Protein AF-A0A7J6RUS9-F1 (afdb_monomer_lite)

InterPro domains:
  IPR001783 Lumazine-binding protein [PTHR21098] (2-201)
  IPR001783 Lumazine-binding protein [TIGR00187] (3-200)
  IPR017938 Riboflavin synthase-like beta-barrel [SSF63380] (2-95)
  IPR017938 Riboflavin synthase-like beta-barrel [SSF63380] (100-200)
  IPR023366 ATP synthase subunit alpha, N-terminal domain-like superfamily [G3DSA:2.40.30.20] (2-93)
  IPR023366 ATP synthase subunit alpha, N-terminal domain-like superfamily [G3DSA:2.40.30.20] (107-205)
  IPR026017 Lumazine-binding domain [PF00677] (4-92)
  IPR026017 Lumazine-binding domain [PF00677] (105-192)
  IPR026017 Lumazine-binding domain [PS51177] (2-102)
  IPR026017 Lumazine-binding domain [PS51177] (103-202)

pLDDT: mean 73.98, std 31.06, range [22.45, 98.75]

Organism: Perkinsus olseni (NCBI:txid32597)

Secondary structure (DSSP, 8-state):
--B-S---EEEEEEEEEEEETTEEEEEEEEEEE-TTGGGT--TT-EEEETTEEEEEEEEETTEEEEEE-HHHHHHSSGGG--TT-EEEEEEPPPTTS--SS--B-S---EEEEEEEEEEETTEEEEEEEEESTTGGGG--TT-EEEETTEEEEEEEEETTTTEEEEEE-HHHHHHSSGGG--TT-EEEEEE-HHHHHHHHHHHT----S------S-SSS--------------SS--------EEEE--SSS--EEEE-PPPPS-----------------------S------------------

Structure (mmCIF, N/CA/C/O backbone):
data_AF-A0A7J6RUS9-F1
#
_entry.id   AF-A0A7J6RUS9-F1
#
loop_
_atom_site.group_PDB
_atom_site.id
_atom_site.type_symbol
_atom_site.label_atom_id
_atom_site.label_alt_id
_atom_site.label_comp_id
_atom_site.label_asym_id
_atom_site.label_entity_id
_atom_site.label_seq_id
_atom_site.pdbx_PDB_ins_code
_atom_site.Cartn_x
_atom_site.Cartn_y
_atom_site.Cartn_z
_atom_site.occupancy
_atom_site.B_iso_or_equiv
_atom_site.auth_seq_id
_atom_site.auth_comp_id
_atom_site.auth_asym_id
_atom_site.auth_atom_id
_atom_site.pdbx_PDB_model_num
ATOM 1 N N . MET A 1 1 ? 2.535 15.191 -7.905 1.00 70.50 1 MET A N 1
ATOM 2 C CA . MET A 1 1 ? 2.045 13.898 -8.414 1.00 70.50 1 MET A CA 1
ATOM 3 C C . MET A 1 1 ? 1.334 13.197 -7.277 1.00 70.50 1 MET A C 1
ATOM 5 O O . MET A 1 1 ? 1.812 13.308 -6.154 1.00 70.50 1 MET A O 1
ATOM 9 N N . VAL A 1 2 ? 0.185 12.587 -7.553 1.00 93.25 2 VAL A N 1
ATOM 10 C CA . VAL A 1 2 ? -0.670 11.917 -6.563 1.00 93.25 2 VAL A CA 1
ATOM 11 C C . VAL A 1 2 ? -1.354 10.713 -7.215 1.00 93.25 2 VAL A C 1
ATOM 13 O O . VAL A 1 2 ? -1.419 10.624 -8.440 1.00 93.25 2 VAL A O 1
ATOM 16 N N . PHE A 1 3 ? -1.870 9.825 -6.384 1.00 98.00 3 PHE A N 1
ATOM 17 C CA . PHE A 1 3 ? -2.748 8.704 -6.687 1.00 98.00 3 PHE A CA 1
ATOM 18 C C . PHE A 1 3 ? -4.113 8.960 -6.023 1.00 98.00 3 PHE A C 1
ATOM 20 O O . PHE A 1 3 ? -4.271 9.899 -5.231 1.00 98.00 3 PHE A O 1
ATOM 27 N N . SER A 1 4 ? -5.107 8.140 -6.349 1.00 97.75 4 SER A N 1
ATOM 28 C CA . SER A 1 4 ? -6.452 8.200 -5.761 1.00 97.75 4 SER A CA 1
ATOM 29 C C . SER A 1 4 ? -6.689 7.140 -4.680 1.00 97.75 4 SER A C 1
ATOM 31 O O . SER A 1 4 ? -7.622 7.248 -3.878 1.00 97.75 4 SER A O 1
ATOM 33 N N . GLY A 1 5 ? -5.856 6.102 -4.662 1.00 97.94 5 GLY A N 1
ATOM 34 C CA . GLY A 1 5 ? -6.060 4.903 -3.869 1.00 97.94 5 GLY A CA 1
ATOM 35 C C . GLY A 1 5 ? -7.140 3.981 -4.441 1.00 97.94 5 GLY A C 1
ATOM 36 O O . GLY A 1 5 ? -7.718 3.167 -3.718 1.00 97.94 5 GLY A O 1
ATOM 37 N N . ILE A 1 6 ? -7.479 4.136 -5.719 1.00 98.06 6 ILE A N 1
ATOM 38 C CA . ILE A 1 6 ? -8.392 3.243 -6.427 1.00 98.06 6 ILE A CA 1
ATOM 39 C C . ILE A 1 6 ? -7.536 2.311 -7.271 1.00 98.06 6 ILE A C 1
ATOM 41 O O . ILE A 1 6 ? -7.052 2.684 -8.333 1.00 98.06 6 ILE A O 1
ATOM 45 N N . VAL A 1 7 ? -7.346 1.094 -6.765 1.00 97.75 7 VAL A N 1
ATOM 46 C CA . VAL A 1 7 ? -6.556 0.061 -7.439 1.00 97.75 7 VAL A CA 1
ATOM 47 C C . VAL A 1 7 ? -7.170 -0.265 -8.794 1.00 97.75 7 VAL A C 1
ATOM 49 O O . VAL A 1 7 ? -8.370 -0.529 -8.894 1.00 97.75 7 VAL A O 1
ATOM 52 N N . GLU A 1 8 ? -6.331 -0.254 -9.825 1.00 97.56 8 GLU A N 1
ATOM 53 C CA . GLU A 1 8 ? -6.749 -0.473 -11.209 1.00 97.56 8 GLU A CA 1
ATOM 54 C C . GLU A 1 8 ? -6.510 -1.917 -11.664 1.00 97.56 8 GLU A C 1
ATOM 56 O O . GLU A 1 8 ? -7.200 -2.403 -12.560 1.00 97.56 8 GLU A O 1
ATOM 61 N N . ASP A 1 9 ? -5.531 -2.598 -11.061 1.00 96.50 9 ASP A N 1
ATOM 62 C CA . ASP A 1 9 ? -5.155 -3.968 -11.406 1.00 96.50 9 ASP A CA 1
ATOM 63 C C . ASP A 1 9 ? -4.505 -4.704 -10.224 1.00 96.50 9 ASP A C 1
ATOM 65 O O . ASP A 1 9 ? -3.886 -4.099 -9.343 1.00 96.50 9 ASP A O 1
ATOM 69 N N . GLN A 1 10 ? -4.605 -6.032 -10.245 1.00 98.00 10 GLN A N 1
ATOM 70 C CA . GLN A 1 10 ? -3.838 -6.927 -9.383 1.00 98.00 10 GLN A CA 1
ATOM 71 C C . GLN A 1 10 ? -2.681 -7.516 -10.191 1.00 98.00 10 GLN A C 1
ATOM 73 O O . GLN A 1 10 ? -2.783 -8.599 -10.781 1.00 98.00 10 GLN A O 1
ATOM 78 N N . GLY A 1 11 ? -1.567 -6.788 -10.209 1.00 98.06 11 GLY A N 1
ATOM 79 C CA . GLY A 1 11 ? -0.352 -7.203 -10.893 1.00 98.06 11 GLY A CA 1
ATOM 80 C C . GLY A 1 11 ? 0.261 -8.473 -10.300 1.00 98.06 11 GLY A C 1
ATOM 81 O O . GLY A 1 11 ? -0.077 -8.916 -9.199 1.00 98.06 11 GLY A O 1
ATOM 82 N N . GLU A 1 12 ? 1.195 -9.067 -11.036 1.00 98.62 12 GLU A N 1
ATOM 83 C CA . GLU A 1 12 ? 1.944 -10.246 -10.598 1.00 98.62 12 GLU A CA 1
ATOM 84 C C . GLU A 1 12 ? 3.443 -9.999 -10.694 1.00 98.62 12 GLU A C 1
ATOM 86 O O . GLU A 1 12 ? 3.955 -9.646 -11.755 1.00 98.62 12 GLU A O 1
ATOM 91 N N . VAL A 1 13 ? 4.161 -10.237 -9.602 1.00 98.69 13 VAL A N 1
ATOM 92 C CA . VAL A 1 13 ? 5.622 -10.198 -9.597 1.00 98.69 13 VAL A CA 1
ATOM 93 C C . VAL A 1 13 ? 6.154 -11.380 -10.407 1.00 98.69 13 VAL A C 1
ATOM 95 O O . VAL A 1 13 ? 5.943 -12.538 -10.045 1.00 98.69 13 VAL A O 1
ATOM 98 N N . VAL A 1 14 ? 6.871 -11.113 -11.497 1.00 98.44 14 VAL A N 1
ATOM 99 C CA . VAL A 1 14 ? 7.421 -12.157 -12.383 1.00 98.44 14 VAL A CA 1
ATOM 100 C C . VAL A 1 14 ? 8.920 -12.382 -12.186 1.00 98.44 14 VAL A C 1
ATOM 102 O O . VAL A 1 14 ? 9.424 -13.455 -12.536 1.00 98.44 14 VAL A O 1
ATOM 105 N N . GLY A 1 15 ? 9.609 -11.422 -11.567 1.00 97.75 15 GLY A N 1
ATOM 106 C CA . GLY A 1 15 ? 11.035 -11.486 -11.268 1.00 97.75 15 GLY A CA 1
ATOM 107 C C . GLY A 1 15 ? 11.421 -10.552 -10.124 1.00 97.75 15 GLY A C 1
ATOM 108 O O . GLY A 1 15 ? 10.878 -9.459 -9.996 1.00 97.75 15 GLY A O 1
ATOM 109 N N . VAL A 1 16 ? 12.368 -10.996 -9.298 1.00 97.62 16 VAL A N 1
ATOM 110 C CA . VAL A 1 16 ? 13.017 -10.194 -8.254 1.00 97.62 16 VAL A CA 1
ATOM 111 C C . VAL A 1 16 ? 14.511 -10.475 -8.339 1.00 97.62 16 VAL A C 1
ATOM 113 O O . VAL A 1 16 ? 14.915 -11.640 -8.369 1.00 97.62 16 VAL A O 1
ATOM 116 N N . ARG A 1 17 ? 15.329 -9.428 -8.411 1.00 96.00 17 ARG A N 1
ATOM 117 C CA . ARG A 1 17 ? 16.796 -9.528 -8.478 1.00 96.00 17 ARG A CA 1
ATOM 118 C C . ARG A 1 17 ? 17.449 -8.398 -7.679 1.00 96.00 17 ARG A C 1
ATOM 120 O O . ARG A 1 17 ? 16.805 -7.368 -7.495 1.00 96.00 17 ARG A O 1
ATOM 127 N N . PRO A 1 18 ? 18.703 -8.543 -7.215 1.00 95.50 18 PRO A N 1
ATOM 128 C CA . PRO A 1 18 ? 19.459 -7.416 -6.676 1.00 95.50 18 PRO A CA 1
ATOM 129 C C . PRO A 1 18 ? 19.511 -6.268 -7.685 1.00 95.50 18 PRO A C 1
ATOM 131 O O . PRO A 1 18 ? 19.664 -6.511 -8.885 1.00 95.50 18 PRO A O 1
ATOM 134 N N . MET A 1 19 ? 19.389 -5.030 -7.207 1.00 93.50 19 MET A N 1
ATOM 135 C CA . MET A 1 19 ? 19.467 -3.854 -8.078 1.00 93.50 19 MET A CA 1
ATOM 136 C C . MET A 1 19 ? 20.872 -3.682 -8.667 1.00 93.50 19 MET A C 1
ATOM 138 O O . MET A 1 19 ? 21.019 -3.283 -9.820 1.00 93.50 19 MET A O 1
ATOM 142 N N . VAL A 1 20 ? 21.899 -4.028 -7.886 1.00 91.31 20 VAL A N 1
ATOM 143 C CA . VAL A 1 20 ? 23.303 -4.030 -8.301 1.00 91.31 20 VAL A CA 1
ATOM 144 C C . VAL A 1 20 ? 23.874 -5.432 -8.104 1.00 91.31 20 VAL A C 1
ATOM 146 O O . VAL A 1 20 ? 23.767 -6.024 -7.027 1.00 91.31 20 VAL A O 1
ATOM 149 N N . GLU A 1 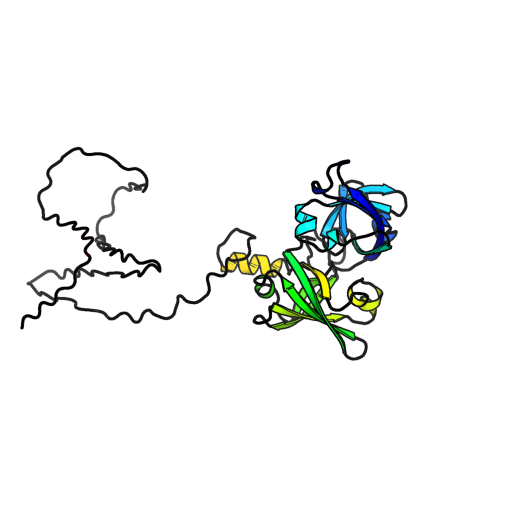21 ? 24.486 -5.983 -9.152 1.00 88.62 21 GLU A N 1
ATOM 150 C CA . GLU A 1 21 ? 25.072 -7.323 -9.106 1.00 88.62 21 GLU A CA 1
ATOM 151 C C . GLU A 1 21 ? 26.169 -7.409 -8.032 1.00 88.62 21 GLU A C 1
ATOM 153 O O . GLU A 1 21 ? 27.022 -6.530 -7.905 1.00 88.62 21 GLU A O 1
ATOM 158 N N . GLY A 1 22 ? 26.110 -8.457 -7.206 1.00 87.81 22 GLY A N 1
ATOM 159 C CA . GLY A 1 22 ? 27.025 -8.645 -6.077 1.00 87.81 22 GLY A CA 1
ATOM 160 C C . GLY A 1 22 ? 26.777 -7.734 -4.865 1.00 87.81 22 GLY A C 1
ATOM 161 O O . GLY A 1 22 ? 27.522 -7.844 -3.893 1.00 87.81 22 GLY A O 1
ATOM 162 N N . LYS A 1 23 ? 25.746 -6.873 -4.880 1.00 88.25 23 LYS A N 1
ATOM 163 C CA . LYS A 1 23 ? 25.392 -5.975 -3.765 1.00 88.25 23 LYS A CA 1
ATOM 164 C C . LYS A 1 23 ? 23.905 -6.088 -3.389 1.00 88.25 23 LYS A C 1
ATOM 166 O O . LYS A 1 23 ? 23.106 -5.228 -3.756 1.00 88.25 23 LYS A O 1
ATOM 171 N N . PRO A 1 24 ? 23.506 -7.141 -2.655 1.00 82.31 24 PRO A N 1
ATOM 172 C CA . PRO A 1 24 ? 22.105 -7.351 -2.274 1.00 82.31 24 PRO A CA 1
ATOM 173 C C . PRO A 1 24 ? 21.551 -6.254 -1.348 1.00 82.31 24 PRO A C 1
ATOM 175 O O . PRO A 1 24 ? 20.341 -6.049 -1.311 1.00 82.31 24 PRO A O 1
ATOM 178 N N . ASP A 1 25 ? 22.423 -5.530 -0.643 1.00 88.06 25 ASP A N 1
ATOM 179 C CA . ASP A 1 25 ? 22.038 -4.472 0.296 1.00 88.06 25 ASP A CA 1
ATOM 180 C C . ASP A 1 25 ? 21.735 -3.122 -0.385 1.00 88.06 25 ASP A C 1
ATOM 182 O O . ASP A 1 25 ? 21.188 -2.232 0.262 1.00 88.06 25 ASP A O 1
ATOM 186 N N . ASP A 1 26 ? 22.033 -2.968 -1.685 1.00 91.12 26 ASP A N 1
ATOM 187 C CA . ASP A 1 26 ? 21.791 -1.730 -2.455 1.00 91.12 26 ASP A CA 1
ATOM 188 C C . ASP A 1 26 ? 20.343 -1.633 -2.989 1.00 91.12 26 ASP A C 1
ATOM 190 O O . ASP A 1 26 ? 19.985 -0.684 -3.689 1.00 91.12 26 ASP A O 1
ATOM 194 N N . GLY A 1 27 ? 19.483 -2.592 -2.633 1.00 94.94 27 GLY A N 1
ATOM 195 C CA . GLY A 1 27 ? 18.079 -2.647 -3.033 1.00 94.94 27 GLY A CA 1
ATOM 196 C C . GLY A 1 27 ? 17.790 -3.753 -4.045 1.00 94.94 27 GLY A C 1
ATOM 197 O O . GLY A 1 27 ? 18.662 -4.539 -4.425 1.00 94.94 27 GLY A O 1
ATOM 198 N N . ILE A 1 28 ? 16.538 -3.818 -4.493 1.00 97.00 28 ILE A N 1
ATOM 199 C CA . ILE A 1 28 ? 16.072 -4.844 -5.434 1.00 97.00 28 ILE A CA 1
ATOM 200 C C . ILE A 1 28 ? 15.436 -4.214 -6.666 1.00 97.00 28 ILE A C 1
ATOM 202 O O . ILE A 1 28 ? 14.844 -3.139 -6.600 1.00 97.00 28 ILE A O 1
ATOM 206 N N . THR A 1 29 ? 15.520 -4.925 -7.778 1.00 97.62 29 THR A N 1
ATOM 207 C CA . THR A 1 29 ? 14.739 -4.673 -8.982 1.00 97.62 29 THR A CA 1
ATOM 208 C C . THR A 1 29 ? 13.629 -5.710 -9.067 1.00 97.62 29 THR A C 1
ATOM 210 O O . THR A 1 29 ? 13.879 -6.910 -8.901 1.00 97.62 29 THR A O 1
ATOM 213 N N . VAL A 1 30 ? 12.408 -5.248 -9.323 1.00 98.44 30 VAL A N 1
ATOM 214 C CA . VAL A 1 30 ? 11.211 -6.088 -9.403 1.00 98.44 30 VAL A CA 1
ATOM 215 C C . VAL A 1 30 ? 10.550 -5.892 -10.758 1.00 98.44 30 VAL A C 1
ATOM 217 O O . VAL A 1 30 ? 10.287 -4.762 -11.164 1.00 98.44 30 VAL A O 1
ATOM 220 N N . ASP A 1 31 ? 10.258 -7.002 -11.429 1.00 98.50 31 ASP A N 1
ATOM 221 C CA . ASP A 1 31 ? 9.490 -7.024 -12.669 1.00 98.50 31 ASP A CA 1
ATOM 222 C C . ASP A 1 31 ? 8.042 -7.396 -12.335 1.00 98.50 31 ASP A C 1
ATOM 224 O O . ASP A 1 31 ? 7.788 -8.431 -11.704 1.00 98.50 31 ASP A O 1
ATOM 228 N N . ILE A 1 32 ? 7.089 -6.572 -12.762 1.00 98.75 32 ILE A N 1
ATOM 229 C CA . ILE A 1 32 ? 5.671 -6.713 -12.425 1.00 98.75 32 ILE A CA 1
ATOM 230 C C . ILE A 1 32 ? 4.861 -6.760 -13.711 1.00 98.75 32 ILE A C 1
ATOM 232 O O . ILE A 1 32 ? 4.899 -5.836 -14.522 1.00 98.75 32 ILE A O 1
ATOM 236 N N . ARG A 1 33 ? 4.093 -7.836 -13.885 1.00 98.69 33 ARG A N 1
ATOM 237 C CA . ARG A 1 33 ? 3.125 -7.956 -14.971 1.00 98.69 33 ARG A CA 1
ATOM 238 C C . ARG A 1 33 ? 1.838 -7.223 -14.605 1.00 98.69 33 ARG A C 1
ATOM 240 O O . ARG A 1 33 ? 1.185 -7.607 -13.637 1.00 98.69 33 ARG A O 1
ATOM 247 N N . SER A 1 34 ? 1.452 -6.230 -15.400 1.00 98.12 34 SER A N 1
ATOM 248 C CA . SER A 1 34 ? 0.155 -5.549 -15.333 1.00 98.12 34 SER A CA 1
ATOM 249 C C . SER A 1 34 ? -0.187 -4.961 -16.699 1.00 98.12 34 SER A C 1
ATOM 251 O O . SER A 1 34 ? 0.450 -4.021 -17.174 1.00 98.12 34 SER A O 1
ATOM 253 N N . LYS A 1 35 ? -1.234 -5.493 -17.335 1.00 96.25 35 LYS A N 1
ATOM 254 C CA . LYS A 1 35 ? -1.685 -4.987 -18.642 1.00 96.25 35 LYS A CA 1
ATOM 255 C C . LYS A 1 35 ? -2.239 -3.572 -18.540 1.00 96.25 35 LYS A C 1
ATOM 257 O O . LYS A 1 35 ? -2.090 -2.797 -19.478 1.00 96.25 35 LYS A O 1
ATOM 262 N N . VAL A 1 36 ? -2.887 -3.255 -17.419 1.00 96.44 36 VAL A N 1
ATOM 263 C CA . VAL A 1 36 ? -3.484 -1.937 -17.190 1.00 96.44 36 VAL A CA 1
ATOM 264 C C . VAL A 1 36 ? -2.388 -0.894 -17.029 1.00 96.44 36 VAL A C 1
ATOM 266 O O . VAL A 1 36 ? -2.389 0.092 -17.763 1.00 96.44 36 VAL A O 1
ATOM 269 N N . ALA A 1 37 ? -1.409 -1.142 -16.154 1.00 96.62 37 ALA A N 1
ATOM 270 C CA . ALA A 1 37 ? -0.314 -0.202 -15.945 1.00 96.62 37 ALA A CA 1
ATOM 271 C C . ALA A 1 37 ? 0.524 -0.004 -17.215 1.00 96.62 37 ALA A C 1
ATOM 273 O O . ALA A 1 37 ? 0.835 1.125 -17.574 1.00 96.62 37 ALA A O 1
ATOM 274 N N . CYS A 1 38 ? 0.831 -1.078 -17.948 1.00 97.25 38 CYS A N 1
ATOM 275 C CA . CYS A 1 38 ? 1.624 -0.994 -19.177 1.00 97.25 38 CYS A CA 1
ATOM 276 C C . CYS A 1 38 ? 0.876 -0.400 -20.384 1.00 97.25 38 CYS A C 1
ATOM 278 O O . CYS A 1 38 ? 1.501 -0.188 -21.420 1.00 97.25 38 CYS A O 1
ATOM 280 N N . SER A 1 39 ? -0.433 -0.136 -20.287 1.00 96.56 39 SER A N 1
ATOM 281 C CA . SER A 1 39 ? -1.218 0.371 -21.424 1.00 96.56 39 SER A CA 1
ATOM 282 C C . SER A 1 39 ? -0.807 1.778 -21.875 1.00 96.56 39 SER A C 1
ATOM 284 O O . SER A 1 39 ? -0.930 2.097 -23.058 1.00 96.56 39 SER A O 1
ATOM 286 N N . ASP A 1 40 ? -0.287 2.593 -20.957 1.00 94.75 40 ASP A N 1
ATOM 287 C CA . ASP A 1 40 ? 0.179 3.962 -21.199 1.00 94.75 40 ASP A CA 1
ATOM 288 C C . ASP A 1 40 ? 1.431 4.342 -20.385 1.00 94.75 40 ASP A C 1
ATOM 290 O O . ASP A 1 40 ? 1.847 5.504 -20.390 1.00 94.75 40 ASP A O 1
ATOM 294 N N . ALA A 1 41 ? 2.062 3.381 -19.701 1.00 95.50 41 ALA A N 1
ATOM 295 C CA . ALA A 1 41 ? 3.311 3.627 -18.993 1.00 95.50 41 ALA A CA 1
ATOM 296 C C . ALA A 1 41 ? 4.437 4.048 -19.951 1.00 95.50 41 ALA A C 1
ATOM 298 O O . ALA A 1 41 ? 4.551 3.586 -21.088 1.00 95.50 41 ALA A O 1
ATOM 299 N N . TYR A 1 42 ? 5.332 4.885 -19.438 1.00 96.38 42 TYR A N 1
ATOM 300 C CA . TYR A 1 42 ? 6.557 5.305 -20.110 1.00 96.38 42 TYR A CA 1
ATOM 301 C C . TYR A 1 42 ? 7.721 5.285 -19.114 1.00 96.38 42 TYR A C 1
ATOM 303 O O . TYR A 1 42 ? 7.522 5.389 -17.905 1.00 96.38 42 TYR A O 1
ATOM 311 N N . ILE A 1 43 ? 8.956 5.146 -19.601 1.00 98.06 43 ILE A N 1
ATOM 312 C CA . ILE A 1 43 ? 10.134 5.135 -18.721 1.00 98.06 43 ILE A CA 1
ATOM 313 C C . ILE A 1 43 ? 10.196 6.452 -17.937 1.00 98.06 43 ILE A C 1
ATOM 315 O O . ILE A 1 43 ? 10.173 7.535 -18.521 1.00 98.06 43 ILE A O 1
ATOM 319 N N . GLY A 1 44 ? 10.287 6.354 -16.613 1.00 97.25 44 GLY A N 1
ATOM 320 C CA . GLY A 1 44 ? 10.271 7.494 -15.700 1.00 97.25 44 GLY A CA 1
ATOM 321 C C . GLY A 1 44 ? 8.885 7.871 -15.170 1.00 97.25 44 GLY A C 1
ATOM 322 O O . GLY A 1 44 ? 8.802 8.767 -14.330 1.00 97.25 44 GLY A O 1
ATOM 323 N N . CYS A 1 45 ? 7.804 7.217 -15.611 1.00 96.81 45 CYS A N 1
ATOM 324 C CA . CYS A 1 45 ? 6.489 7.405 -14.999 1.00 96.81 45 CYS A CA 1
ATOM 325 C C . CYS A 1 45 ? 6.434 6.768 -13.604 1.00 96.81 45 CYS A C 1
ATOM 327 O O . CYS A 1 45 ? 7.194 5.846 -13.294 1.00 96.81 45 CYS A O 1
ATOM 329 N N . SER A 1 46 ? 5.507 7.235 -12.769 1.00 97.94 46 SER A N 1
ATOM 330 C CA . SER A 1 46 ? 5.292 6.663 -11.441 1.00 97.94 46 SER A CA 1
ATOM 331 C C . SER A 1 46 ? 4.065 5.768 -11.403 1.00 97.94 46 SER A C 1
ATOM 333 O O . SER A 1 46 ? 3.003 6.117 -11.922 1.00 97.94 46 SER A O 1
ATOM 335 N N . ILE A 1 47 ? 4.227 4.623 -10.754 1.00 98.31 47 ILE A N 1
ATOM 336 C CA . ILE A 1 47 ? 3.204 3.602 -10.561 1.00 98.31 47 ILE A CA 1
ATOM 337 C C . ILE A 1 47 ? 3.237 3.224 -9.079 1.00 98.31 47 ILE A C 1
ATOM 339 O O . ILE A 1 47 ? 4.307 2.957 -8.526 1.00 98.31 47 ILE A O 1
ATOM 343 N N . ALA A 1 48 ? 2.082 3.231 -8.424 1.00 98.50 48 ALA A N 1
ATOM 344 C CA . ALA A 1 48 ? 1.943 2.744 -7.065 1.00 98.50 48 ALA A CA 1
ATOM 345 C C . ALA A 1 48 ? 1.853 1.214 -7.073 1.00 98.50 48 ALA A C 1
ATOM 347 O O . ALA A 1 48 ? 0.994 0.646 -7.747 1.00 98.50 48 ALA A O 1
ATOM 348 N N . VAL A 1 49 ? 2.722 0.556 -6.304 1.00 98.56 49 VAL A N 1
ATOM 349 C CA . VAL A 1 49 ? 2.725 -0.902 -6.101 1.00 98.56 49 VAL A CA 1
ATOM 350 C C . VAL A 1 49 ? 2.554 -1.183 -4.615 1.00 98.56 49 VAL A C 1
ATOM 352 O O . VAL A 1 49 ? 3.383 -0.753 -3.814 1.00 98.56 49 VAL A O 1
ATOM 355 N N . GLU A 1 50 ? 1.461 -1.851 -4.231 1.00 98.50 50 GLU A N 1
ATOM 356 C CA . GLU A 1 50 ? 1.029 -1.980 -2.822 1.00 98.50 50 GLU A CA 1
ATOM 357 C C . GLU A 1 50 ? 1.058 -0.614 -2.095 1.00 98.50 50 GLU A C 1
ATOM 359 O O . GLU A 1 50 ? 1.448 -0.501 -0.932 1.00 98.50 50 GLU A O 1
ATOM 364 N N . GLY A 1 51 ? 0.679 0.455 -2.808 1.00 98.12 51 GLY A N 1
ATOM 365 C CA . GLY A 1 51 ? 0.657 1.830 -2.301 1.00 98.12 51 GLY A CA 1
ATOM 366 C C . GLY A 1 51 ? 2.003 2.542 -2.244 1.00 98.12 51 GLY A C 1
ATOM 367 O O . GLY A 1 51 ? 2.053 3.672 -1.781 1.00 98.12 51 GLY A O 1
ATOM 368 N N . VAL A 1 52 ? 3.095 1.932 -2.699 1.00 98.56 52 VAL A N 1
ATOM 369 C CA . VAL A 1 52 ? 4.409 2.584 -2.753 1.00 98.56 52 VAL A CA 1
ATOM 370 C C . VAL A 1 52 ? 4.603 3.212 -4.125 1.00 98.56 52 VAL A C 1
ATOM 372 O O . VAL A 1 52 ? 4.563 2.503 -5.127 1.00 98.56 52 VAL A O 1
ATOM 375 N N . CYS A 1 53 ? 4.845 4.520 -4.181 1.00 98.12 53 CYS A N 1
ATOM 376 C CA . CYS A 1 53 ? 5.194 5.212 -5.418 1.00 98.12 53 CYS A CA 1
ATOM 377 C C . CYS A 1 53 ? 6.566 4.738 -5.916 1.00 98.12 53 CYS A C 1
ATOM 379 O O . CYS A 1 53 ? 7.582 4.973 -5.257 1.00 98.12 53 CYS A O 1
ATOM 381 N N . LEU A 1 54 ? 6.596 4.079 -7.073 1.00 98.31 54 LEU A N 1
ATOM 382 C CA . LEU A 1 54 ? 7.815 3.578 -7.701 1.00 98.31 54 LEU A CA 1
ATOM 383 C C . LEU A 1 54 ? 7.935 4.099 -9.133 1.00 98.31 54 LEU A C 1
ATOM 385 O O . LEU A 1 54 ? 6.937 4.309 -9.821 1.00 98.31 54 LEU A O 1
ATOM 389 N N . THR A 1 55 ? 9.170 4.291 -9.587 1.00 98.06 55 THR A N 1
ATOM 390 C CA . THR A 1 55 ? 9.466 4.777 -10.938 1.00 98.06 55 THR A CA 1
ATOM 391 C C . THR A 1 55 ? 9.711 3.603 -11.877 1.00 98.06 55 THR A C 1
ATOM 393 O O . THR A 1 55 ? 10.591 2.782 -11.613 1.00 98.06 55 THR A O 1
ATOM 396 N N . ALA A 1 56 ? 8.974 3.546 -12.988 1.00 98.19 56 ALA A N 1
ATOM 397 C CA . ALA A 1 56 ? 9.195 2.550 -14.030 1.00 98.19 56 ALA A CA 1
ATOM 398 C C . ALA A 1 56 ? 10.530 2.815 -14.747 1.00 98.19 56 ALA A C 1
ATOM 400 O O . ALA A 1 56 ? 10.729 3.885 -15.325 1.00 98.19 56 ALA A O 1
ATOM 401 N N . THR A 1 57 ? 11.449 1.851 -14.716 1.00 98.12 57 THR A N 1
ATOM 402 C CA . THR A 1 57 ? 12.778 1.959 -15.344 1.00 98.12 57 THR A CA 1
ATOM 403 C C . THR A 1 57 ? 12.850 1.249 -16.689 1.00 98.12 57 THR A C 1
ATOM 405 O O . THR A 1 57 ? 13.624 1.651 -17.552 1.00 98.12 57 THR A O 1
ATOM 408 N N . GLU A 1 58 ? 12.029 0.219 -16.885 1.00 97.88 58 GLU A N 1
ATOM 409 C CA . GLU A 1 58 ? 11.906 -0.527 -18.139 1.00 97.88 58 GLU A CA 1
ATOM 410 C C . GLU A 1 58 ? 10.448 -0.941 -18.339 1.00 97.88 58 GLU A C 1
ATOM 412 O O . GLU A 1 58 ? 9.713 -1.135 -17.368 1.00 97.88 58 GLU A O 1
ATOM 417 N N . ILE A 1 59 ? 10.026 -1.075 -19.596 1.00 97.25 59 ILE A N 1
ATOM 418 C CA . ILE A 1 59 ? 8.670 -1.493 -19.962 1.00 97.25 59 ILE A CA 1
ATOM 419 C C . ILE A 1 59 ? 8.776 -2.423 -21.165 1.00 97.25 59 ILE A C 1
ATOM 421 O O . ILE A 1 59 ? 9.299 -2.036 -22.208 1.00 97.25 59 ILE A O 1
ATOM 425 N N . ASN A 1 60 ? 8.274 -3.645 -21.013 1.00 94.69 60 ASN A N 1
ATOM 426 C CA . ASN A 1 60 ? 8.313 -4.692 -22.023 1.00 94.69 60 ASN A CA 1
ATOM 427 C C . ASN A 1 60 ? 6.950 -5.386 -22.093 1.00 94.69 60 ASN A C 1
ATOM 429 O O . ASN A 1 60 ? 6.606 -6.180 -21.220 1.00 94.69 60 ASN A O 1
ATOM 433 N N . ALA A 1 61 ? 6.195 -5.121 -23.161 1.00 94.69 61 ALA A N 1
ATOM 434 C CA . ALA A 1 61 ? 4.847 -5.654 -23.360 1.00 94.69 61 ALA A CA 1
ATOM 435 C C . ALA A 1 61 ? 3.922 -5.381 -22.157 1.00 94.69 61 ALA A C 1
ATOM 437 O O . ALA A 1 61 ? 3.511 -4.243 -21.960 1.00 94.69 61 ALA A O 1
ATOM 438 N N . ASP A 1 62 ? 3.583 -6.407 -21.375 1.00 97.06 62 ASP A N 1
ATOM 439 C CA . ASP A 1 62 ? 2.718 -6.316 -20.197 1.00 97.06 62 ASP A CA 1
ATOM 440 C C . ASP A 1 62 ? 3.488 -6.313 -18.870 1.00 97.06 62 ASP A C 1
ATOM 442 O O . ASP A 1 62 ? 2.877 -6.499 -17.818 1.00 97.06 62 ASP A O 1
ATOM 446 N N . VAL A 1 63 ? 4.810 -6.119 -18.908 1.00 98.38 63 VAL A N 1
ATOM 447 C CA . VAL A 1 63 ? 5.689 -6.086 -17.736 1.00 98.38 63 VAL A CA 1
ATOM 448 C C . VAL A 1 63 ? 6.381 -4.732 -17.628 1.00 98.38 63 VAL A C 1
ATOM 450 O O . VAL A 1 63 ? 7.004 -4.270 -18.584 1.00 98.38 63 VAL A O 1
ATOM 453 N N . PHE A 1 64 ? 6.327 -4.124 -16.447 1.00 98.56 64 PHE A N 1
ATOM 454 C CA . PHE A 1 64 ? 7.149 -2.969 -16.097 1.00 98.56 64 PHE A CA 1
ATOM 455 C C . PHE A 1 64 ? 8.134 -3.337 -14.986 1.00 98.56 64 PHE A C 1
ATOM 457 O O . PHE A 1 64 ? 7.857 -4.188 -14.138 1.00 98.56 64 PHE A O 1
ATOM 464 N N . THR A 1 65 ? 9.287 -2.682 -15.000 1.00 98.56 65 THR A N 1
ATOM 465 C CA . THR A 1 65 ? 10.375 -2.906 -14.048 1.00 98.56 65 THR A CA 1
ATOM 466 C C . THR A 1 65 ? 10.510 -1.698 -13.137 1.00 98.56 65 THR A C 1
ATOM 468 O O . THR A 1 65 ? 10.470 -0.560 -13.610 1.00 98.56 65 THR A O 1
ATOM 471 N N . VAL A 1 66 ? 10.701 -1.933 -11.842 1.00 98.50 66 VAL A N 1
ATOM 472 C CA . VAL A 1 66 ? 10.930 -0.885 -10.838 1.00 98.50 66 VAL A CA 1
ATOM 473 C C . VAL A 1 66 ? 12.143 -1.206 -9.978 1.00 98.50 66 VAL A C 1
ATOM 475 O O . VAL A 1 66 ? 12.382 -2.360 -9.620 1.00 98.50 66 VAL A O 1
ATOM 478 N N . GLY A 1 67 ? 12.890 -0.167 -9.614 1.00 97.75 67 GLY A N 1
ATOM 479 C CA . GLY A 1 67 ? 13.927 -0.244 -8.591 1.00 97.75 67 GLY A CA 1
ATOM 480 C C . GLY A 1 67 ? 13.377 0.154 -7.222 1.00 97.75 67 GLY A C 1
ATOM 481 O O . GLY A 1 67 ? 12.717 1.183 -7.090 1.00 97.75 67 GLY A O 1
ATOM 482 N N . ILE A 1 68 ? 13.669 -0.640 -6.195 1.00 97.62 68 ILE A N 1
ATOM 483 C CA . ILE A 1 68 ? 13.245 -0.406 -4.814 1.00 97.62 68 ILE A CA 1
ATOM 484 C C . ILE A 1 68 ? 14.480 -0.192 -3.941 1.00 97.62 68 ILE A C 1
ATOM 486 O O . ILE A 1 68 ? 15.325 -1.078 -3.804 1.00 97.62 68 ILE A O 1
ATOM 490 N N . SER A 1 69 ? 14.566 0.996 -3.344 1.00 96.44 69 SER A N 1
ATOM 491 C CA . SER A 1 69 ? 15.693 1.392 -2.498 1.00 96.44 69 SER A CA 1
ATOM 492 C C . SER A 1 69 ? 15.727 0.629 -1.163 1.00 96.44 69 SER A C 1
ATOM 494 O O . SER A 1 69 ? 14.674 0.191 -0.686 1.00 96.44 69 SER A O 1
ATOM 496 N N . PRO A 1 70 ? 16.892 0.539 -0.494 1.00 95.12 70 PRO A N 1
ATOM 497 C CA . PRO A 1 70 ? 17.002 -0.088 0.827 1.00 95.12 70 PRO A CA 1
ATOM 498 C C . PRO A 1 70 ? 16.067 0.531 1.874 1.00 95.12 70 PRO A C 1
ATOM 500 O O . PRO A 1 70 ? 15.403 -0.184 2.621 1.00 95.12 70 PRO A O 1
ATOM 503 N N . GLU A 1 71 ? 15.947 1.861 1.883 1.00 93.75 71 GLU A N 1
ATOM 504 C CA . GLU A 1 71 ? 15.046 2.593 2.782 1.00 93.75 71 GLU A CA 1
ATOM 505 C C . GLU A 1 71 ? 13.584 2.167 2.577 1.00 93.75 71 GLU A C 1
ATOM 507 O O . GLU A 1 71 ? 12.859 1.878 3.533 1.00 93.75 71 GLU A O 1
ATOM 512 N N . THR A 1 72 ? 13.154 2.068 1.316 1.00 95.88 72 THR A N 1
ATOM 513 C CA . THR A 1 72 ? 11.805 1.614 0.962 1.00 95.88 72 THR A CA 1
ATOM 514 C C . THR A 1 72 ? 11.570 0.173 1.414 1.00 95.88 72 THR A C 1
ATOM 516 O O . THR A 1 72 ? 10.512 -0.121 1.970 1.00 95.88 72 THR A O 1
ATOM 519 N N . LEU A 1 73 ? 12.547 -0.723 1.242 1.00 95.50 73 LEU A N 1
ATOM 520 C CA . LEU A 1 73 ? 12.434 -2.119 1.682 1.00 95.50 73 LEU A CA 1
ATOM 521 C C . LEU A 1 73 ? 12.298 -2.249 3.203 1.00 95.50 73 LEU A C 1
ATOM 523 O O . LEU A 1 73 ? 11.594 -3.137 3.683 1.00 95.50 73 LEU A O 1
ATOM 527 N N . VAL A 1 74 ? 12.940 -1.365 3.970 1.00 92.44 74 VAL A N 1
ATOM 528 C CA . VAL A 1 74 ? 12.829 -1.348 5.437 1.00 92.44 74 VAL A CA 1
ATOM 529 C C . VAL A 1 74 ? 11.464 -0.828 5.892 1.00 92.44 74 VAL A C 1
ATOM 531 O O . VAL A 1 74 ? 10.899 -1.347 6.858 1.00 92.44 74 VAL A O 1
ATOM 534 N N . LYS A 1 75 ? 10.930 0.191 5.211 1.00 92.81 75 LYS A N 1
ATOM 535 C CA . LYS A 1 75 ? 9.705 0.897 5.620 1.00 92.81 75 LYS A CA 1
ATOM 536 C C . LYS A 1 75 ? 8.402 0.288 5.107 1.00 92.81 75 LYS A C 1
ATOM 538 O O . LYS A 1 75 ? 7.338 0.692 5.568 1.00 92.81 75 LYS A O 1
ATOM 543 N N . THR A 1 76 ? 8.470 -0.668 4.186 1.00 97.06 76 THR A N 1
ATOM 544 C CA . THR A 1 76 ? 7.301 -1.245 3.504 1.00 97.06 76 THR A CA 1
ATOM 545 C C . THR A 1 76 ? 7.287 -2.772 3.610 1.00 97.06 76 THR A C 1
ATOM 547 O O . THR A 1 76 ? 8.189 -3.389 4.182 1.00 97.06 76 THR A O 1
ATOM 550 N N . ASN A 1 77 ? 6.250 -3.406 3.070 1.00 96.00 77 ASN A N 1
ATOM 551 C CA . ASN A 1 77 ? 6.159 -4.856 2.900 1.00 96.00 77 ASN A CA 1
ATOM 552 C C . ASN A 1 77 ? 6.835 -5.365 1.611 1.00 96.00 77 ASN A C 1
ATOM 554 O O . ASN A 1 77 ? 6.840 -6.568 1.366 1.00 96.00 77 ASN A O 1
ATOM 558 N N . LEU A 1 78 ? 7.437 -4.490 0.792 1.00 97.06 78 LEU A N 1
ATOM 559 C CA . LEU A 1 78 ? 7.933 -4.877 -0.534 1.00 97.06 78 LEU A CA 1
ATOM 560 C C . LEU A 1 78 ? 9.128 -5.839 -0.498 1.00 97.06 78 LEU A C 1
ATOM 562 O O . LEU A 1 78 ? 9.382 -6.542 -1.471 1.00 97.06 78 LEU A O 1
ATOM 566 N N . LYS A 1 79 ? 9.846 -5.910 0.627 1.00 94.06 79 LYS A N 1
ATOM 567 C CA . LYS A 1 79 ? 10.928 -6.886 0.828 1.00 94.06 79 LYS A CA 1
ATOM 568 C C . LYS A 1 79 ? 10.439 -8.338 0.860 1.00 94.06 79 LYS A C 1
ATOM 570 O O . LYS A 1 79 ? 11.237 -9.245 0.657 1.00 94.06 79 LYS A O 1
ATOM 575 N N . ASP A 1 80 ? 9.153 -8.544 1.147 1.00 93.62 80 ASP A N 1
ATOM 576 C CA . ASP A 1 80 ? 8.543 -9.868 1.268 1.00 93.62 80 ASP A CA 1
ATOM 577 C C . ASP A 1 80 ? 8.036 -10.375 -0.104 1.00 93.62 80 ASP A C 1
ATOM 579 O O . ASP A 1 80 ? 7.538 -11.498 -0.215 1.00 93.62 80 ASP A O 1
ATOM 583 N N . LEU A 1 81 ? 8.161 -9.563 -1.166 1.00 96.00 81 LEU A N 1
ATOM 584 C CA . LEU A 1 81 ? 7.744 -9.935 -2.514 1.00 96.00 81 LEU A CA 1
ATOM 585 C C . LEU A 1 81 ? 8.627 -11.037 -3.094 1.00 96.00 81 LEU A C 1
ATOM 587 O O . LEU A 1 81 ? 9.856 -10.978 -3.080 1.00 96.00 81 LEU A O 1
ATOM 591 N N . THR A 1 82 ? 7.970 -12.024 -3.691 1.00 96.62 82 THR A N 1
ATOM 592 C CA . THR A 1 82 ? 8.614 -13.118 -4.414 1.00 96.62 82 THR A CA 1
ATOM 593 C C . THR A 1 82 ? 7.919 -13.322 -5.753 1.00 96.62 82 THR A C 1
ATOM 595 O O . THR A 1 82 ? 6.843 -12.783 -6.013 1.00 96.62 82 THR A O 1
ATOM 598 N N . LYS A 1 83 ? 8.534 -14.100 -6.646 1.00 98.00 83 LYS A N 1
ATOM 599 C CA . LYS A 1 83 ? 7.893 -14.463 -7.912 1.00 98.00 83 LYS A CA 1
ATOM 600 C C . LYS A 1 83 ? 6.545 -15.148 -7.646 1.00 98.00 83 LYS A C 1
ATOM 602 O O . LYS A 1 83 ? 6.484 -16.122 -6.902 1.00 98.00 83 LYS A O 1
ATOM 607 N N . GLY A 1 84 ? 5.491 -14.662 -8.294 1.00 97.94 84 GLY A N 1
ATOM 608 C CA . GL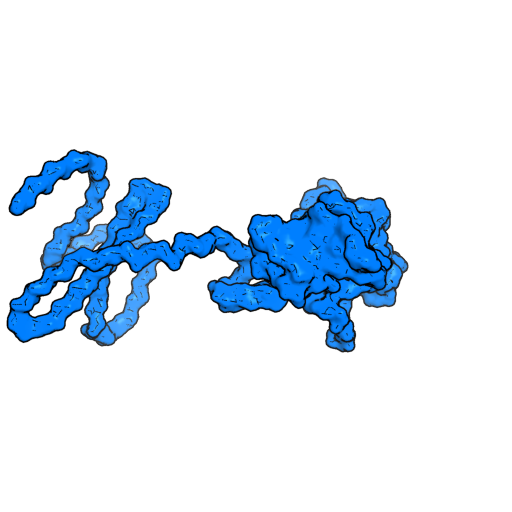Y A 1 84 ? 4.110 -15.112 -8.122 1.00 97.94 84 GLY A CA 1
ATOM 609 C C . GLY A 1 84 ? 3.300 -14.294 -7.112 1.00 97.94 84 GLY A C 1
ATOM 610 O O . GLY A 1 84 ? 2.079 -14.450 -7.071 1.00 97.94 84 GLY A O 1
ATOM 611 N N . SER A 1 85 ? 3.925 -13.400 -6.333 1.00 97.88 85 SER A N 1
ATOM 612 C CA . SER A 1 85 ? 3.197 -12.473 -5.459 1.00 97.88 85 SER A CA 1
ATOM 613 C C . SER A 1 85 ? 2.223 -11.617 -6.273 1.00 97.88 85 SER A C 1
ATOM 615 O O . SER A 1 85 ? 2.598 -11.037 -7.294 1.00 97.88 85 SER A O 1
ATOM 617 N N . LYS A 1 86 ? 0.976 -11.520 -5.800 1.00 98.12 86 LYS A N 1
ATOM 618 C CA . LYS A 1 86 ? -0.007 -10.559 -6.311 1.00 98.12 86 LYS A CA 1
ATOM 619 C C . LYS A 1 86 ? 0.157 -9.225 -5.597 1.00 98.12 86 LYS A C 1
ATOM 621 O O . LYS A 1 86 ? 0.339 -9.214 -4.381 1.00 98.12 86 LYS A O 1
ATOM 626 N N . VAL A 1 87 ? 0.080 -8.134 -6.350 1.00 98.50 87 VAL A N 1
ATOM 627 C CA . VAL A 1 87 ? 0.266 -6.768 -5.843 1.00 98.50 87 VAL A CA 1
ATOM 628 C C . VAL A 1 87 ? -0.827 -5.844 -6.365 1.00 98.50 87 VAL A C 1
ATOM 630 O O . VAL A 1 87 ? -1.214 -5.944 -7.527 1.00 98.50 87 VAL A O 1
ATOM 633 N N . ASN A 1 88 ? -1.318 -4.932 -5.530 1.00 98.75 88 ASN A N 1
ATOM 634 C CA . ASN A 1 88 ? -2.169 -3.836 -5.992 1.00 98.75 88 ASN A CA 1
ATOM 635 C C . ASN A 1 88 ? -1.350 -2.879 -6.863 1.00 98.75 88 ASN A C 1
ATOM 637 O O . ASN A 1 88 ? -0.246 -2.490 -6.468 1.00 98.75 88 ASN A O 1
ATOM 641 N N . VAL A 1 89 ? -1.897 -2.485 -8.011 1.00 98.62 89 VAL A N 1
ATOM 642 C CA . VAL A 1 89 ? -1.262 -1.556 -8.950 1.00 98.62 89 VAL A CA 1
ATOM 643 C C . VAL A 1 89 ? -2.209 -0.401 -9.279 1.00 98.62 89 VAL A C 1
ATOM 645 O O . VAL A 1 89 ? -3.381 -0.612 -9.596 1.00 98.62 89 VAL A O 1
ATOM 648 N N . GLU A 1 90 ? -1.690 0.824 -9.210 1.00 98.38 90 GLU A N 1
ATOM 649 C CA . GLU A 1 90 ? -2.389 2.053 -9.606 1.00 98.38 90 GLU A CA 1
ATOM 650 C C . GLU A 1 90 ? -1.404 2.990 -10.322 1.00 98.38 90 GLU A C 1
ATOM 652 O O . GLU A 1 90 ? -0.285 3.218 -9.852 1.00 98.38 90 GLU A O 1
ATOM 657 N N . ARG A 1 91 ? -1.788 3.539 -11.473 1.00 97.69 91 ARG A N 1
ATOM 658 C CA . ARG A 1 91 ? -0.994 4.544 -12.191 1.00 97.69 91 ARG A CA 1
ATOM 659 C C . ARG A 1 91 ? -1.123 5.906 -11.517 1.00 97.69 91 ARG A C 1
ATOM 661 O O . ARG A 1 91 ? -2.117 6.202 -10.857 1.00 97.69 91 ARG A O 1
ATOM 668 N N . ALA A 1 92 ? -0.127 6.772 -11.703 1.00 97.06 92 ALA A N 1
ATOM 669 C CA . ALA A 1 92 ? -0.238 8.155 -11.248 1.00 97.06 92 ALA A CA 1
ATOM 670 C C . ALA A 1 92 ? -1.488 8.828 -11.842 1.00 97.06 92 ALA A C 1
ATOM 672 O O . ALA A 1 92 ? -1.750 8.741 -13.042 1.00 97.06 92 ALA A O 1
ATOM 673 N N . LEU A 1 93 ? -2.250 9.521 -10.995 1.00 96.12 93 LEU A N 1
ATOM 674 C CA . LEU A 1 93 ? -3.521 10.123 -11.379 1.00 96.12 93 LEU A CA 1
ATOM 675 C C . LEU A 1 93 ? -3.288 11.283 -12.360 1.00 96.12 93 LEU A C 1
ATOM 677 O O . LEU A 1 93 ? -2.545 12.224 -12.056 1.00 96.12 93 LEU A O 1
ATOM 681 N N . ALA A 1 94 ? -3.949 11.241 -13.519 1.00 93.56 94 ALA A N 1
ATOM 682 C CA . ALA A 1 94 ? -3.945 12.355 -14.463 1.00 93.56 94 ALA A CA 1
ATOM 683 C C . ALA A 1 94 ? -4.636 13.592 -13.860 1.00 93.56 94 ALA A C 1
ATOM 685 O O . ALA A 1 94 ? -5.555 13.482 -13.049 1.00 93.56 94 ALA A O 1
ATOM 686 N N . ALA A 1 95 ? -4.197 14.790 -14.251 1.00 91.56 95 ALA A N 1
ATOM 687 C CA . ALA A 1 95 ? -4.680 16.040 -13.655 1.00 91.56 95 ALA A CA 1
ATOM 688 C C . ALA A 1 95 ? -6.177 16.308 -13.905 1.00 91.56 95 ALA A C 1
ATOM 690 O O . ALA A 1 95 ? -6.824 16.982 -13.106 1.00 91.56 95 ALA A O 1
ATOM 691 N N . ASP A 1 96 ? -6.715 15.792 -15.007 1.00 93.00 96 ASP A N 1
ATOM 692 C CA . ASP A 1 96 ? -8.113 15.886 -15.431 1.00 93.00 96 ASP A CA 1
ATOM 693 C C . ASP A 1 96 ? -8.947 14.650 -15.044 1.00 93.00 96 ASP A C 1
ATOM 695 O O . ASP A 1 96 ? -10.145 14.589 -15.334 1.00 93.00 96 ASP A O 1
ATOM 699 N N . ALA A 1 97 ? -8.341 13.670 -14.368 1.00 91.81 97 ALA A N 1
ATOM 700 C CA . ALA A 1 97 ? -9.028 12.458 -13.958 1.00 91.81 97 ALA A CA 1
ATOM 701 C C . ALA A 1 97 ? -9.957 12.688 -12.759 1.00 91.81 97 ALA A C 1
ATOM 703 O O . ALA A 1 97 ? -9.766 13.554 -11.900 1.00 91.81 97 ALA A O 1
ATOM 704 N N . ARG A 1 98 ? -10.970 11.827 -12.659 1.00 93.12 98 ARG A N 1
ATOM 705 C CA . ARG A 1 98 ? -11.858 11.767 -11.500 1.00 93.12 98 ARG A CA 1
ATOM 706 C C . ARG A 1 98 ? -11.157 11.056 -10.342 1.00 93.12 98 ARG A C 1
ATOM 708 O O . ARG A 1 98 ? -10.975 9.843 -10.391 1.00 93.12 98 ARG A O 1
ATOM 715 N N . ASN A 1 99 ? -10.885 11.769 -9.252 1.00 94.62 99 ASN A N 1
ATOM 716 C CA . ASN A 1 99 ? -10.495 11.129 -7.996 1.00 94.62 99 ASN A CA 1
ATOM 717 C C . ASN A 1 99 ? -11.734 10.516 -7.313 1.00 94.62 99 ASN A C 1
ATOM 719 O O . ASN A 1 99 ? -12.619 11.245 -6.864 1.00 94.62 99 ASN A O 1
ATOM 723 N N . SER A 1 100 ? -11.812 9.182 -7.267 1.00 95.12 100 SER A N 1
ATOM 724 C CA . SER A 1 100 ? -12.912 8.449 -6.610 1.00 95.12 100 SER A CA 1
ATOM 725 C C . SER A 1 100 ? -12.533 7.863 -5.242 1.00 95.12 100 SER A C 1
ATOM 727 O O . SER A 1 100 ? -13.346 7.158 -4.647 1.00 95.12 100 SER A O 1
ATOM 729 N N . GLY A 1 101 ? -11.329 8.157 -4.748 1.00 96.50 101 GLY A N 1
ATOM 730 C CA . GLY A 1 101 ? -10.865 7.811 -3.407 1.00 96.50 101 GLY A CA 1
ATOM 731 C C . GLY A 1 101 ? -10.509 9.069 -2.619 1.00 96.50 101 GLY A C 1
ATOM 732 O O . GLY A 1 101 ? -11.358 9.938 -2.415 1.00 96.50 101 GLY A O 1
ATOM 733 N N . HIS A 1 102 ? -9.256 9.169 -2.180 1.00 97.25 102 HIS A N 1
ATOM 734 C CA . HIS A 1 102 ? -8.708 10.368 -1.539 1.00 97.25 102 HIS A CA 1
ATOM 735 C C . HIS A 1 102 ? -7.332 10.704 -2.126 1.00 97.25 102 HIS A C 1
ATOM 737 O O . HIS A 1 102 ? -6.889 10.080 -3.085 1.00 97.25 102 HIS A O 1
ATOM 743 N N . VAL A 1 103 ? -6.666 11.747 -1.630 1.00 97.06 103 VAL A N 1
ATOM 744 C CA . VAL A 1 103 ? -5.319 12.085 -2.108 1.00 97.06 103 VAL A CA 1
ATOM 745 C C . VAL A 1 103 ? -4.312 11.146 -1.454 1.00 97.06 103 VAL A C 1
ATOM 747 O O . VAL A 1 103 ? -4.016 11.292 -0.269 1.00 97.06 103 VAL A O 1
ATOM 750 N N . VAL A 1 104 ? -3.779 10.221 -2.250 1.00 98.06 104 VAL A N 1
ATOM 751 C CA . VAL A 1 104 ? -2.717 9.287 -1.860 1.00 98.06 104 VAL A CA 1
ATOM 752 C C . VAL A 1 104 ? -1.417 9.742 -2.520 1.00 98.06 104 VAL A C 1
ATOM 754 O O . VAL A 1 104 ? -1.377 10.045 -3.708 1.00 98.06 104 VAL A O 1
ATOM 757 N N . GLN A 1 105 ? -0.337 9.857 -1.764 1.00 97.56 105 GLN A N 1
ATOM 758 C CA . GLN A 1 105 ? 0.975 10.283 -2.258 1.00 97.56 105 GLN A CA 1
ATOM 759 C C . GLN A 1 105 ? 1.808 9.094 -2.744 1.00 97.56 105 GLN A C 1
ATOM 761 O O . GLN A 1 105 ? 2.692 9.265 -3.583 1.00 97.56 105 GLN A O 1
ATOM 766 N N . GLY A 1 106 ? 1.527 7.901 -2.224 1.00 97.12 106 GLY A N 1
ATOM 767 C CA . GLY A 1 106 ? 2.346 6.712 -2.401 1.00 97.12 106 GLY A CA 1
ATOM 768 C C . GLY A 1 106 ? 3.580 6.715 -1.491 1.00 97.12 106 GLY A C 1
ATOM 769 O O . GLY A 1 106 ? 4.616 6.134 -1.824 1.00 97.12 106 GLY A O 1
ATOM 770 N N . HIS A 1 107 ? 3.499 7.437 -0.370 1.00 95.88 107 HIS A N 1
ATOM 771 C CA . HIS A 1 107 ? 4.577 7.638 0.597 1.00 95.88 107 HIS A CA 1
ATOM 772 C C . HIS A 1 107 ? 4.193 6.973 1.914 1.00 95.88 107 HIS A C 1
ATOM 774 O O . HIS A 1 107 ? 3.581 7.584 2.791 1.00 95.88 107 HIS A O 1
ATOM 780 N N . ILE A 1 108 ? 4.572 5.705 2.035 1.00 97.31 108 ILE A N 1
ATOM 781 C CA . ILE A 1 108 ? 4.213 4.869 3.176 1.00 97.31 108 ILE A CA 1
ATOM 782 C C . ILE A 1 108 ? 4.814 5.424 4.470 1.00 97.31 108 ILE A C 1
ATOM 784 O O . ILE A 1 108 ? 6.029 5.597 4.593 1.00 97.31 108 ILE A O 1
ATOM 788 N N . ASP A 1 109 ? 3.946 5.681 5.446 1.00 95.75 109 ASP A N 1
ATOM 789 C CA . ASP A 1 109 ? 4.321 6.204 6.764 1.00 95.75 109 ASP A CA 1
ATOM 790 C C . ASP A 1 109 ? 4.772 5.098 7.717 1.00 95.75 109 ASP A C 1
ATOM 792 O O . ASP A 1 109 ? 5.527 5.330 8.664 1.00 95.75 109 ASP A O 1
ATOM 796 N N . GLY A 1 110 ? 4.279 3.887 7.480 1.00 95.62 110 GLY A N 1
ATOM 797 C CA . GLY A 1 110 ? 4.590 2.726 8.282 1.00 95.62 110 GLY A CA 1
ATOM 798 C C . GLY A 1 110 ? 3.858 1.489 7.794 1.00 95.62 110 GLY A C 1
ATOM 799 O O . GLY A 1 110 ? 3.289 1.450 6.706 1.00 95.62 110 GLY A O 1
ATOM 800 N N . THR A 1 111 ? 3.874 0.451 8.618 1.00 97.38 111 THR A N 1
ATOM 801 C CA . THR A 1 111 ? 3.254 -0.829 8.269 1.00 97.38 111 THR A CA 1
ATOM 802 C C . THR A 1 111 ? 2.227 -1.221 9.311 1.00 97.38 111 THR A C 1
ATOM 804 O O . THR A 1 111 ? 2.266 -0.770 10.454 1.00 97.38 111 THR A O 1
ATOM 807 N N . GLY A 1 112 ? 1.277 -2.048 8.909 1.00 97.44 112 GLY A N 1
ATOM 808 C CA . GLY A 1 112 ? 0.297 -2.650 9.790 1.00 97.44 112 GLY A CA 1
ATOM 809 C C . GLY A 1 112 ? 0.427 -4.162 9.804 1.00 97.44 112 GLY A C 1
ATOM 810 O O . GLY A 1 112 ? 0.985 -4.747 8.879 1.00 97.44 112 GLY A O 1
ATOM 811 N N . VAL A 1 113 ? -0.120 -4.789 10.839 1.00 98.12 113 VAL A N 1
ATOM 812 C CA . VAL A 1 113 ? -0.318 -6.242 10.896 1.00 98.12 113 VAL A CA 1
ATOM 813 C C . VAL A 1 113 ? -1.806 -6.530 11.017 1.00 98.12 113 VAL A C 1
ATOM 815 O O . VAL A 1 113 ? -2.487 -5.935 11.858 1.00 98.12 113 VAL A O 1
ATOM 818 N N . ILE A 1 114 ? -2.313 -7.441 10.188 1.00 98.62 114 ILE A N 1
ATOM 819 C CA . ILE A 1 114 ? -3.701 -7.904 10.267 1.00 98.62 114 ILE A CA 1
ATOM 820 C C . ILE A 1 114 ? -3.859 -8.733 11.545 1.00 98.62 114 ILE A C 1
ATOM 822 O O . ILE A 1 114 ? -3.352 -9.846 11.634 1.00 98.62 114 ILE A O 1
ATOM 826 N N . GLU A 1 115 ? -4.576 -8.215 12.540 1.00 98.31 115 GLU A N 1
ATOM 827 C CA . GLU A 1 115 ? -4.833 -8.938 13.794 1.00 98.31 115 GLU A CA 1
ATOM 828 C C . GLU A 1 115 ? -6.053 -9.849 13.701 1.00 98.31 115 GLU A C 1
ATOM 830 O O . GLU A 1 115 ? -6.144 -10.867 14.386 1.00 98.31 115 GLU A O 1
ATOM 835 N N . LYS A 1 116 ? -7.046 -9.444 12.906 1.00 98.44 116 LYS A N 1
ATOM 836 C CA . LYS A 1 116 ? -8.292 -10.192 12.763 1.00 98.44 116 LYS A CA 1
ATOM 837 C C . LYS A 1 116 ? -8.980 -9.847 11.453 1.00 98.44 116 LYS A C 1
ATOM 839 O O . LYS A 1 116 ? -9.080 -8.676 11.097 1.00 98.44 116 LYS A O 1
ATOM 844 N N . MET A 1 117 ? -9.542 -10.857 10.805 1.00 98.19 117 MET A N 1
ATOM 845 C CA . MET A 1 117 ? -10.401 -10.714 9.635 1.00 98.19 117 MET A CA 1
ATOM 846 C C . MET A 1 117 ? -11.647 -11.582 9.826 1.00 98.19 117 MET A C 1
ATOM 848 O O . MET A 1 117 ? -11.530 -12.737 10.233 1.00 98.19 117 MET A O 1
ATOM 852 N N . TRP A 1 118 ? -12.841 -11.025 9.618 1.00 98.06 118 TRP A N 1
ATOM 853 C CA . TRP A 1 118 ? -14.096 -11.765 9.780 1.00 98.06 118 TRP A CA 1
ATOM 854 C C . TRP A 1 118 ? -15.199 -11.217 8.877 1.00 98.06 118 TRP A C 1
ATOM 856 O O . TRP A 1 118 ? -15.178 -10.048 8.497 1.00 98.06 118 TRP A O 1
ATOM 866 N N . ARG A 1 119 ? -16.172 -12.069 8.541 1.00 97.62 119 ARG A N 1
ATOM 867 C CA . ARG A 1 119 ? -17.353 -11.655 7.776 1.00 97.62 119 ARG A CA 1
ATOM 868 C C . ARG A 1 119 ? -18.309 -10.841 8.645 1.00 97.62 119 ARG A C 1
ATOM 870 O O . ARG A 1 119 ? -18.562 -11.195 9.796 1.00 97.62 119 ARG A O 1
ATOM 877 N N . ASP A 1 120 ? -18.843 -9.781 8.060 1.00 95.69 120 ASP A N 1
ATOM 878 C CA . ASP A 1 120 ? -19.858 -8.886 8.609 1.00 95.69 120 ASP A CA 1
ATOM 879 C C . ASP A 1 120 ? -20.929 -8.712 7.516 1.00 95.69 120 ASP A C 1
ATOM 881 O O . ASP A 1 120 ? -20.853 -7.830 6.656 1.00 95.69 120 ASP A O 1
ATOM 885 N N . GLY A 1 121 ? -21.843 -9.687 7.445 1.00 96.00 121 GLY A N 1
ATOM 886 C CA . GLY A 1 121 ? -22.685 -9.912 6.266 1.00 96.00 121 GLY A CA 1
ATOM 887 C C . GLY A 1 121 ? -21.851 -10.298 5.037 1.00 96.00 121 GLY A C 1
ATOM 888 O O . GLY A 1 121 ? -20.962 -11.146 5.123 1.00 96.00 121 GLY A O 1
ATOM 889 N N . GLU A 1 122 ? -22.116 -9.639 3.905 1.00 96.38 122 GLU A N 1
ATOM 890 C CA . GLU A 1 122 ? -21.345 -9.795 2.658 1.00 96.38 122 GLU A CA 1
ATOM 891 C C . GLU A 1 122 ? -20.022 -9.011 2.667 1.00 96.38 122 GLU A C 1
ATOM 893 O O . GLU A 1 122 ? -19.198 -9.145 1.762 1.00 96.38 122 GLU A O 1
ATOM 898 N N . SER A 1 123 ? -19.804 -8.167 3.679 1.00 97.56 123 SER A N 1
ATOM 899 C CA . SER A 1 123 ? -18.557 -7.421 3.833 1.00 97.56 123 SER A CA 1
ATOM 900 C C . SER A 1 123 ? -17.547 -8.201 4.670 1.00 97.56 123 SER A C 1
ATOM 902 O O . SER A 1 123 ? -17.900 -9.043 5.496 1.00 97.56 123 SER A O 1
ATOM 904 N N . ILE A 1 124 ? -16.267 -7.889 4.487 1.00 98.25 124 ILE A N 1
ATOM 905 C CA . ILE A 1 124 ? -15.197 -8.371 5.360 1.00 98.25 124 ILE A CA 1
ATOM 906 C C . ILE A 1 124 ? -14.753 -7.214 6.239 1.00 98.25 124 ILE A C 1
ATOM 908 O O . ILE A 1 124 ? -14.348 -6.164 5.739 1.00 98.25 124 ILE A O 1
ATOM 912 N N . ARG A 1 125 ? -14.794 -7.408 7.554 1.00 98.50 125 ARG A N 1
ATOM 913 C CA . ARG A 1 125 ? -14.211 -6.477 8.510 1.00 98.50 125 ARG A CA 1
ATOM 914 C C . ARG A 1 125 ? -12.795 -6.921 8.845 1.00 98.50 125 ARG A C 1
ATOM 916 O O . ARG A 1 125 ? -12.553 -8.089 9.158 1.00 98.50 125 ARG A O 1
ATOM 923 N N . VAL A 1 126 ? -11.866 -5.975 8.789 1.00 98.69 126 VAL A N 1
ATOM 924 C CA . VAL A 1 126 ? -10.445 -6.215 9.058 1.00 98.69 126 VAL A CA 1
ATOM 925 C C . VAL A 1 126 ? -10.013 -5.317 10.204 1.00 98.69 126 VAL A C 1
ATOM 927 O O . VAL A 1 126 ? -10.290 -4.118 10.189 1.00 98.69 126 VAL A O 1
ATOM 930 N N . ARG A 1 127 ? -9.345 -5.894 11.203 1.00 98.69 127 ARG A N 1
ATOM 931 C CA . ARG A 1 127 ? -8.654 -5.169 12.269 1.00 98.69 127 ARG A CA 1
ATOM 932 C C . ARG A 1 127 ? -7.160 -5.212 12.009 1.00 98.69 127 ARG A C 1
ATOM 934 O O . ARG A 1 127 ? -6.597 -6.296 11.862 1.00 98.69 127 ARG A O 1
ATOM 941 N N . ILE A 1 128 ? -6.540 -4.042 12.009 1.00 98.69 128 ILE A N 1
ATOM 942 C CA . ILE A 1 128 ? -5.112 -3.872 11.755 1.00 98.69 128 ILE A CA 1
ATOM 943 C C . ILE A 1 128 ? -4.492 -3.153 12.946 1.00 98.69 128 ILE A C 1
ATOM 945 O O . ILE A 1 128 ? -5.039 -2.152 13.419 1.00 98.69 128 ILE A O 1
ATOM 949 N N . ARG A 1 129 ? -3.351 -3.656 13.423 1.00 98.44 129 ARG A N 1
ATOM 950 C CA . ARG A 1 129 ? -2.475 -2.928 14.344 1.00 98.44 129 ARG A CA 1
ATOM 951 C C . ARG A 1 129 ? -1.486 -2.105 13.540 1.00 98.44 129 ARG A C 1
ATOM 953 O O . ARG A 1 129 ? -0.766 -2.668 12.723 1.00 98.44 129 ARG A O 1
ATOM 960 N N . ALA A 1 130 ? -1.476 -0.798 13.756 1.00 97.38 130 ALA A N 1
ATOM 961 C CA . ALA A 1 130 ? -0.635 0.152 13.045 1.00 97.38 130 ALA A CA 1
ATOM 962 C C . ALA A 1 130 ? 0.718 0.338 13.738 1.00 97.38 130 ALA A C 1
ATOM 964 O O . ALA A 1 130 ? 0.789 0.431 14.965 1.00 97.38 130 ALA A O 1
ATOM 965 N N . PHE A 1 131 ? 1.772 0.466 12.935 1.00 94.19 131 PHE A N 1
ATOM 966 C CA . PHE A 1 131 ? 3.117 0.790 13.383 1.00 94.19 131 PHE A CA 1
ATOM 967 C C . PHE A 1 131 ? 3.724 1.907 12.535 1.00 94.19 131 PHE A C 1
ATOM 969 O O . PHE A 1 131 ? 3.497 1.940 11.325 1.00 94.19 131 PHE A O 1
ATOM 976 N N . PRO A 1 132 ? 4.576 2.757 13.129 1.00 91.62 132 PRO A N 1
ATOM 977 C CA . PRO A 1 132 ? 4.897 2.824 14.564 1.00 91.62 132 PRO A CA 1
ATOM 978 C C . PRO A 1 132 ? 3.711 3.317 15.420 1.00 91.62 132 PRO A C 1
ATOM 980 O O . PRO A 1 132 ? 2.729 3.821 14.887 1.00 91.62 132 PRO A O 1
ATOM 983 N N . GLU A 1 133 ? 3.788 3.179 16.751 1.00 84.50 133 GLU A N 1
ATOM 984 C CA . GLU A 1 133 ? 2.676 3.447 17.704 1.00 84.50 133 GLU A CA 1
ATOM 985 C C . GLU A 1 133 ? 2.140 4.890 17.695 1.00 84.50 133 GLU A C 1
ATOM 987 O O . GLU A 1 133 ? 1.086 5.193 18.247 1.00 84.50 133 GLU A O 1
ATOM 992 N N . VAL A 1 134 ? 2.862 5.792 17.044 1.00 82.19 134 VAL A N 1
ATOM 993 C CA . VAL A 1 134 ? 2.477 7.186 16.805 1.00 82.19 134 VAL A CA 1
ATOM 994 C C . VAL A 1 134 ? 1.529 7.350 15.612 1.00 82.19 134 VAL A C 1
ATOM 996 O O . VAL A 1 134 ? 0.815 8.348 15.535 1.00 82.19 134 VAL A O 1
ATOM 999 N N . LEU A 1 135 ? 1.476 6.377 14.696 1.00 87.00 135 LEU A N 1
ATOM 1000 C CA . LEU A 1 135 ? 0.648 6.416 13.488 1.00 87.00 135 LEU A CA 1
ATOM 1001 C C . LEU A 1 135 ? -0.866 6.533 13.775 1.00 87.00 135 LEU A C 1
ATOM 1003 O O . LEU A 1 135 ? -1.527 7.321 13.098 1.00 87.00 135 LEU A O 1
ATOM 1007 N N . PRO A 1 136 ? -1.439 5.860 14.798 1.00 87.88 136 PRO A N 1
ATOM 1008 C CA . PRO A 1 136 ? -2.844 6.025 15.175 1.00 87.88 136 PRO A CA 1
ATOM 1009 C C . PRO A 1 136 ? -3.274 7.463 15.488 1.00 87.88 136 PRO A C 1
ATOM 1011 O O . PRO A 1 136 ? -4.463 7.750 15.407 1.00 87.88 136 PRO A O 1
ATOM 1014 N N . ALA A 1 137 ? -2.354 8.384 15.810 1.00 90.06 137 ALA A N 1
ATOM 1015 C CA . ALA A 1 137 ? -2.691 9.793 16.043 1.00 90.06 137 ALA A CA 1
ATOM 1016 C C . ALA A 1 137 ? -3.213 10.516 14.784 1.00 90.06 137 ALA A C 1
ATOM 1018 O O . ALA A 1 137 ? -3.832 11.573 14.899 1.00 90.06 137 ALA A O 1
ATOM 1019 N N . TYR A 1 138 ? -2.973 9.945 13.602 1.00 94.31 138 TYR A N 1
ATOM 1020 C CA . TYR A 1 138 ? -3.417 10.467 12.308 1.00 94.31 138 TYR A CA 1
ATOM 1021 C C . TYR A 1 138 ? -4.628 9.709 11.745 1.00 94.31 138 TYR A C 1
ATOM 1023 O O . TYR A 1 138 ? -5.140 10.067 10.688 1.00 94.31 138 TYR A O 1
ATOM 1031 N N . ILE A 1 139 ? -5.089 8.663 12.437 1.00 95.88 139 ILE A N 1
ATOM 1032 C CA . ILE A 1 139 ? -6.186 7.803 11.997 1.00 95.88 139 ILE A CA 1
ATOM 1033 C C . ILE A 1 139 ? -7.419 8.158 12.825 1.00 95.88 139 ILE A C 1
ATOM 1035 O O . ILE A 1 139 ? -7.431 7.997 14.045 1.00 95.88 139 ILE A O 1
ATOM 1039 N N . VAL A 1 140 ? -8.478 8.624 12.164 1.00 95.88 140 VAL A N 1
ATOM 1040 C CA . VAL A 1 140 ? -9.728 9.025 12.824 1.00 95.88 140 VAL A CA 1
ATOM 1041 C C . VAL A 1 140 ? -10.904 8.189 12.319 1.00 95.88 140 VAL A C 1
ATOM 1043 O O . VAL A 1 140 ? -10.939 7.851 11.135 1.00 95.88 140 VAL A O 1
ATOM 1046 N N . PRO A 1 141 ? -11.894 7.850 13.170 1.00 97.62 141 PRO A N 1
ATOM 1047 C CA . PRO A 1 141 ? -13.128 7.222 12.707 1.00 97.62 141 PRO A CA 1
ATOM 1048 C C . PRO A 1 141 ? -13.779 8.047 11.595 1.00 97.62 141 PRO A C 1
ATOM 1050 O O . PRO A 1 141 ? -13.852 9.271 11.694 1.00 97.62 141 PRO A O 1
ATOM 1053 N N . LYS A 1 142 ? -14.260 7.372 10.547 1.00 97.38 142 LYS A N 1
ATOM 1054 C CA . LYS A 1 142 ? -14.811 7.969 9.317 1.00 97.38 142 LYS A CA 1
ATOM 1055 C C . LYS A 1 142 ? -13.817 8.779 8.474 1.00 97.38 142 LYS A C 1
ATOM 1057 O O . LYS A 1 142 ? -14.228 9.340 7.464 1.00 97.38 142 LYS A O 1
ATOM 1062 N N . GLY A 1 143 ? -12.538 8.809 8.844 1.00 97.50 143 GLY A N 1
ATOM 1063 C CA . GLY A 1 143 ? -11.465 9.328 8.001 1.00 97.50 143 GLY A CA 1
ATOM 1064 C C . GLY A 1 143 ? -11.037 8.334 6.922 1.00 97.50 143 GLY A C 1
ATOM 1065 O O . GLY A 1 143 ? -11.435 7.161 6.937 1.00 97.50 143 GLY A O 1
ATOM 1066 N N . PHE A 1 144 ? -10.202 8.816 6.005 1.00 98.25 144 PHE A N 1
ATOM 1067 C CA . PHE A 1 144 ? -9.551 7.991 4.996 1.00 98.25 144 PHE A CA 1
ATOM 1068 C C . PHE A 1 144 ? -8.215 7.432 5.488 1.00 98.25 144 PHE A C 1
ATOM 1070 O O . PHE A 1 144 ? -7.539 8.015 6.338 1.00 98.25 144 PHE A O 1
ATOM 1077 N N . ILE A 1 145 ? -7.849 6.283 4.934 1.00 98.44 145 ILE A N 1
ATOM 1078 C CA . ILE A 1 145 ? -6.524 5.682 5.046 1.00 98.44 145 ILE A CA 1
ATOM 1079 C C . ILE A 1 145 ? -6.242 4.885 3.772 1.00 98.44 145 ILE A C 1
ATOM 1081 O O . ILE A 1 145 ? -7.160 4.271 3.219 1.00 98.44 145 ILE A O 1
ATOM 1085 N N . ALA A 1 146 ? -4.993 4.875 3.313 1.00 98.62 146 ALA A N 1
ATOM 1086 C CA . ALA A 1 146 ? -4.547 3.986 2.250 1.00 98.62 146 ALA A CA 1
ATOM 1087 C C . ALA A 1 146 ? -3.863 2.746 2.847 1.00 98.62 146 ALA A C 1
ATOM 1089 O O . ALA A 1 146 ? -2.914 2.860 3.626 1.00 98.62 146 ALA A O 1
ATOM 1090 N N . ILE A 1 147 ? -4.360 1.557 2.493 1.00 98.75 147 ILE A N 1
ATOM 1091 C CA . ILE A 1 147 ? -3.818 0.260 2.930 1.00 98.75 147 ILE A CA 1
ATOM 1092 C C . ILE A 1 147 ? -3.406 -0.532 1.700 1.00 98.75 147 ILE A C 1
ATOM 1094 O O . ILE A 1 147 ? -4.260 -0.844 0.874 1.00 98.75 147 ILE A O 1
ATOM 1098 N N . ASP A 1 148 ? -2.116 -0.832 1.561 1.00 98.62 148 ASP A N 1
ATOM 1099 C CA . ASP A 1 148 ? -1.549 -1.416 0.335 1.00 98.62 148 ASP A CA 1
ATOM 1100 C C . ASP A 1 148 ? -1.975 -0.645 -0.932 1.00 98.62 148 ASP A C 1
ATOM 1102 O O . ASP A 1 148 ? -2.248 -1.229 -1.981 1.00 98.62 148 ASP A O 1
ATOM 1106 N N . GLY A 1 149 ? -2.080 0.684 -0.816 1.00 98.25 149 GLY A N 1
ATOM 1107 C CA . GLY A 1 149 ? -2.531 1.579 -1.886 1.00 98.25 149 GLY A CA 1
ATOM 1108 C C . GLY A 1 149 ? -4.044 1.691 -2.035 1.00 98.25 149 GLY A C 1
ATOM 1109 O O . GLY A 1 149 ? -4.501 2.480 -2.842 1.00 98.25 149 GLY A O 1
ATOM 1110 N N . VAL A 1 150 ? -4.845 0.965 -1.255 1.00 98.75 150 VAL A N 1
ATOM 1111 C CA . VAL A 1 150 ? -6.309 1.018 -1.346 1.00 98.75 150 VAL A CA 1
ATOM 1112 C C . VAL A 1 150 ? -6.864 2.088 -0.414 1.00 98.75 150 VAL A C 1
ATOM 1114 O O . VAL A 1 150 ? -6.713 1.993 0.804 1.00 98.75 150 VAL A O 1
ATOM 1117 N N . SER A 1 151 ? -7.571 3.065 -0.971 1.00 98.50 151 SER A N 1
ATOM 1118 C CA . SER A 1 151 ? -8.337 4.074 -0.248 1.00 98.50 151 SER A CA 1
ATOM 1119 C C . SER A 1 151 ? -9.530 3.439 0.462 1.00 98.50 151 SER A C 1
ATOM 1121 O O . SER A 1 151 ? -10.480 2.980 -0.176 1.00 98.50 151 SER A O 1
ATOM 1123 N N . LEU A 1 152 ? -9.512 3.457 1.792 1.00 98.56 152 LEU A N 1
ATOM 1124 C CA . LEU A 1 152 ? -10.533 2.851 2.640 1.00 98.56 152 LEU A CA 1
ATOM 1125 C C . LEU A 1 152 ? -11.023 3.827 3.710 1.00 98.56 152 LEU A C 1
ATOM 1127 O O . LEU A 1 152 ? -10.328 4.760 4.111 1.00 98.56 152 LEU A O 1
ATOM 1131 N N . THR A 1 153 ? -12.238 3.582 4.203 1.00 98.44 153 THR A N 1
ATOM 1132 C CA . THR A 1 153 ? -12.822 4.342 5.311 1.00 98.44 153 THR A CA 1
ATOM 1133 C C . THR A 1 153 ? -12.594 3.626 6.634 1.00 98.44 153 THR A C 1
ATOM 1135 O O . THR A 1 153 ? -12.984 2.467 6.819 1.00 98.44 153 THR A O 1
ATOM 1138 N N . VAL A 1 154 ? -12.023 4.347 7.592 1.00 98.62 154 VAL A N 1
ATOM 1139 C CA . VAL A 1 154 ? -11.822 3.861 8.957 1.00 98.62 154 VAL A CA 1
ATOM 1140 C C . VAL A 1 154 ? -13.168 3.756 9.674 1.00 98.62 154 VAL A C 1
ATOM 1142 O O . VAL A 1 154 ? -13.956 4.703 9.714 1.00 98.62 154 VAL A O 1
ATOM 1145 N N . CYS A 1 155 ? -13.438 2.606 10.280 1.00 98.25 155 CYS A N 1
ATOM 1146 C CA . CYS A 1 155 ? -14.657 2.361 11.046 1.00 98.25 155 CYS A CA 1
ATOM 1147 C C . CYS A 1 155 ? -14.477 2.730 12.520 1.00 98.25 155 CYS A C 1
ATOM 1149 O O . CYS A 1 155 ? -15.208 3.567 13.043 1.00 98.25 155 CYS A O 1
ATOM 1151 N N . GLU A 1 156 ? -13.484 2.129 13.172 1.00 97.75 156 GLU A N 1
ATOM 1152 C CA . GLU A 1 156 ? -13.185 2.309 14.595 1.00 97.75 156 GLU A CA 1
ATOM 1153 C C . GLU A 1 156 ? -11.677 2.459 14.787 1.00 97.75 156 GLU A C 1
ATOM 1155 O O . GLU A 1 156 ? -10.900 1.884 14.025 1.00 97.75 156 GLU A O 1
ATOM 1160 N N . VAL A 1 157 ? -11.272 3.178 15.835 1.00 97.31 157 VAL A N 1
ATOM 1161 C CA . VAL A 1 157 ? -9.868 3.353 16.228 1.00 97.31 157 VAL A CA 1
ATOM 1162 C C . VAL A 1 157 ? -9.750 3.125 17.731 1.00 97.31 157 VAL A C 1
ATOM 1164 O O . VAL A 1 157 ? -10.531 3.668 18.511 1.00 97.31 157 VAL A O 1
ATOM 1167 N N . ASN A 1 158 ? -8.758 2.342 18.142 1.00 96.12 158 ASN A N 1
ATOM 1168 C CA . ASN A 1 158 ? -8.360 2.160 19.528 1.00 96.12 158 ASN A CA 1
ATOM 1169 C C . ASN A 1 158 ? -6.901 2.615 19.706 1.00 96.12 158 ASN A C 1
ATOM 1171 O O . ASN A 1 158 ? -5.973 1.853 19.417 1.00 96.12 158 ASN A O 1
ATOM 1175 N N . PRO A 1 159 ? -6.683 3.837 20.226 1.00 89.81 159 PRO A N 1
ATOM 1176 C CA . PRO A 1 159 ? -5.341 4.375 20.432 1.00 89.81 159 PRO A CA 1
ATOM 1177 C C . PRO A 1 159 ? -4.504 3.579 21.438 1.00 89.81 159 PRO A C 1
ATOM 1179 O O . PRO A 1 159 ? -3.290 3.528 21.304 1.00 89.81 159 PRO A O 1
ATOM 1182 N N . LYS A 1 160 ? -5.127 2.927 22.434 1.00 90.50 160 LYS A N 1
ATOM 1183 C CA . LYS A 1 160 ? -4.391 2.186 23.477 1.00 90.50 160 LYS A CA 1
ATOM 1184 C C . LYS A 1 160 ? -3.717 0.936 22.926 1.00 90.50 160 LYS A C 1
ATOM 1186 O O . LYS A 1 160 ? -2.637 0.574 23.371 1.00 90.50 160 LYS A O 1
ATOM 1191 N N . THR A 1 161 ? -4.373 0.265 21.984 1.00 94.62 161 THR A N 1
ATOM 1192 C CA . THR A 1 161 ? -3.842 -0.935 21.326 1.00 94.62 161 THR A CA 1
ATOM 1193 C C . THR A 1 161 ? -3.184 -0.624 19.985 1.00 94.62 161 THR A C 1
ATOM 1195 O O . THR A 1 161 ? -2.677 -1.538 19.345 1.00 94.62 161 THR A O 1
ATOM 1198 N N . CYS A 1 162 ? -3.189 0.644 19.557 1.00 96.12 162 CYS A N 1
ATOM 1199 C CA . CYS A 1 162 ? -2.759 1.084 18.229 1.00 96.12 162 CYS A CA 1
ATOM 1200 C C . CYS A 1 162 ? -3.482 0.351 17.088 1.00 96.12 162 CYS A C 1
ATOM 1202 O O . CYS A 1 162 ? -2.882 0.056 16.056 1.00 96.12 162 CYS A O 1
ATOM 1204 N N . THR A 1 163 ? -4.764 0.026 17.267 1.00 98.00 163 THR A N 1
ATOM 1205 C CA . THR A 1 163 ? -5.537 -0.725 16.269 1.00 98.00 163 THR A CA 1
ATOM 1206 C C . THR A 1 163 ? -6.644 0.112 15.665 1.00 98.00 163 THR A C 1
ATOM 1208 O O . THR A 1 163 ? -7.189 1.015 16.297 1.00 98.00 163 THR A O 1
ATOM 1211 N N . PHE A 1 164 ? -7.007 -0.209 14.434 1.00 98.50 164 PHE A N 1
ATOM 1212 C CA . PHE A 1 164 ? -8.167 0.357 13.766 1.00 98.50 164 PHE A CA 1
ATOM 1213 C C . PHE A 1 164 ? -8.869 -0.721 12.945 1.00 98.50 164 PHE A C 1
ATOM 1215 O O . PHE A 1 164 ? -8.335 -1.816 12.739 1.00 98.50 164 PHE A O 1
ATOM 1222 N N . THR A 1 165 ? -10.095 -0.436 12.517 1.00 98.62 165 THR A N 1
ATOM 1223 C CA . THR A 1 165 ? -10.856 -1.343 11.657 1.00 98.62 165 THR A CA 1
ATOM 1224 C C . THR A 1 165 ? -11.301 -0.669 10.374 1.00 98.62 165 THR A C 1
ATOM 1226 O O . THR A 1 165 ? -11.564 0.533 10.352 1.00 98.62 165 THR A O 1
ATOM 1229 N N . ILE A 1 166 ? -11.410 -1.466 9.317 1.00 98.62 166 ILE A N 1
ATOM 1230 C CA . ILE A 1 166 ? -12.002 -1.092 8.031 1.00 98.62 166 ILE A CA 1
ATOM 1231 C C . ILE A 1 166 ? -13.034 -2.142 7.625 1.00 98.62 166 ILE A C 1
ATOM 1233 O O . ILE A 1 166 ? -13.063 -3.246 8.183 1.00 98.62 166 ILE A O 1
ATOM 1237 N N . MET A 1 167 ? -13.869 -1.805 6.644 1.00 98.06 167 MET A N 1
ATOM 1238 C CA . MET A 1 167 ? -14.764 -2.760 5.997 1.00 98.06 167 MET A CA 1
ATOM 1239 C C . MET A 1 167 ? -14.516 -2.797 4.495 1.00 98.06 167 MET A C 1
ATOM 1241 O O . MET A 1 167 ? -14.420 -1.757 3.848 1.00 98.06 167 MET A O 1
ATOM 1245 N N . LEU A 1 168 ? -14.445 -4.008 3.954 1.00 98.19 168 LEU A N 1
ATOM 1246 C CA . LEU A 1 168 ? -14.297 -4.280 2.533 1.00 98.19 168 LEU A CA 1
ATOM 1247 C C . LEU A 1 168 ? -15.642 -4.738 1.983 1.00 98.19 168 LEU A C 1
ATOM 1249 O O . LEU A 1 168 ? -16.140 -5.802 2.355 1.00 98.19 168 LEU A O 1
ATOM 1253 N N . VAL A 1 169 ? -16.221 -3.946 1.088 1.00 97.69 169 VAL A N 1
ATOM 1254 C CA . VAL A 1 169 ? -17.448 -4.309 0.364 1.00 97.69 169 VAL A CA 1
ATOM 1255 C C . VAL A 1 169 ? -17.147 -5.341 -0.735 1.00 97.69 169 VAL A C 1
ATOM 1257 O O . VAL A 1 169 ? -16.004 -5.396 -1.194 1.00 97.69 169 VAL A O 1
ATOM 1260 N N . PRO A 1 170 ? -18.133 -6.134 -1.199 1.00 97.31 170 PRO A N 1
ATOM 1261 C CA . PRO A 1 170 ? -17.901 -7.239 -2.138 1.00 97.31 170 PRO A CA 1
ATOM 1262 C C . PRO A 1 170 ? -17.101 -6.874 -3.392 1.00 97.31 170 PRO A C 1
ATOM 1264 O O . PRO A 1 170 ? -16.192 -7.603 -3.767 1.00 97.31 170 PRO A O 1
ATOM 1267 N N . HIS A 1 171 ? -17.383 -5.722 -4.009 1.00 96.62 171 HIS A N 1
ATOM 1268 C CA . HIS A 1 171 ? -16.637 -5.282 -5.190 1.00 96.62 171 HIS A CA 1
ATOM 1269 C C . HIS A 1 171 ? -15.151 -5.056 -4.878 1.00 96.62 171 HIS A C 1
ATOM 1271 O O . HIS A 1 171 ? -14.285 -5.578 -5.568 1.00 96.62 171 HIS A O 1
ATOM 1277 N N . THR A 1 172 ? -14.846 -4.336 -3.796 1.00 97.50 172 THR A N 1
ATOM 1278 C CA . THR A 1 172 ? -13.465 -4.119 -3.354 1.00 97.50 172 THR A CA 1
ATOM 1279 C C . THR A 1 172 ? -12.777 -5.443 -3.040 1.00 97.50 172 THR A C 1
ATOM 1281 O O . THR A 1 172 ? -11.606 -5.595 -3.361 1.00 97.50 172 THR A O 1
ATOM 1284 N N . GLN A 1 173 ? -13.496 -6.421 -2.478 1.00 97.69 173 GLN A N 1
ATOM 1285 C CA . GLN A 1 173 ? -12.916 -7.724 -2.159 1.00 97.69 173 GLN A CA 1
ATOM 1286 C C . GLN A 1 173 ? -12.390 -8.476 -3.396 1.00 97.69 173 GLN A C 1
ATOM 1288 O O . GLN A 1 173 ? -11.405 -9.197 -3.299 1.00 97.69 173 GLN A O 1
ATOM 1293 N N . SER A 1 174 ? -13.025 -8.324 -4.558 1.00 96.88 174 SER A N 1
ATOM 1294 C CA . SER A 1 174 ? -12.549 -8.957 -5.796 1.00 96.88 174 SER A CA 1
ATOM 1295 C C . SER A 1 174 ? -11.460 -8.167 -6.521 1.00 96.88 174 SER A C 1
ATOM 1297 O O . SER A 1 174 ? -10.853 -8.702 -7.441 1.00 96.88 174 SER A O 1
ATOM 1299 N N . SER A 1 175 ? -11.246 -6.904 -6.149 1.00 97.31 175 SER A N 1
ATOM 1300 C CA . SER A 1 175 ? -10.400 -5.974 -6.908 1.00 97.31 175 SER A CA 1
ATOM 1301 C C . SER A 1 175 ? -9.043 -5.699 -6.256 1.00 97.31 175 SER A C 1
ATOM 1303 O O . SER A 1 175 ? -8.211 -5.037 -6.866 1.00 97.31 175 SER A O 1
ATOM 1305 N N . ILE A 1 176 ? -8.810 -6.160 -5.021 1.00 98.12 176 ILE A N 1
ATOM 1306 C CA . ILE A 1 176 ? -7.596 -5.844 -4.249 1.00 98.12 176 ILE A CA 1
ATOM 1307 C C . ILE A 1 176 ? -6.991 -7.091 -3.601 1.00 98.12 176 ILE A C 1
ATOM 1309 O O . ILE A 1 176 ? -7.656 -8.109 -3.421 1.00 98.12 176 ILE A O 1
ATOM 1313 N N . THR A 1 177 ? -5.724 -7.013 -3.199 1.00 97.75 177 THR A N 1
ATOM 1314 C CA . THR A 1 177 ? -4.975 -8.130 -2.593 1.00 97.75 177 THR A CA 1
ATOM 1315 C C . THR A 1 177 ? -5.349 -8.433 -1.136 1.00 97.75 177 THR A C 1
ATOM 1317 O O . THR A 1 177 ? -5.250 -9.582 -0.705 1.00 97.75 177 THR A O 1
ATOM 1320 N N . LEU A 1 178 ? -5.815 -7.439 -0.371 1.00 97.88 178 LEU A N 1
ATOM 1321 C CA . LEU A 1 178 ? -6.041 -7.542 1.080 1.00 97.88 178 LEU A CA 1
ATOM 1322 C C . LEU A 1 178 ? -6.952 -8.713 1.536 1.00 97.88 178 LEU A C 1
ATOM 1324 O O . LEU A 1 178 ? -6.594 -9.367 2.512 1.00 97.88 178 LEU A O 1
ATOM 1328 N N . PRO A 1 179 ? -8.082 -9.043 0.877 1.00 97.44 179 PRO A N 1
ATOM 1329 C CA . PRO A 1 179 ? -8.932 -10.193 1.223 1.00 97.44 179 PRO A CA 1
ATOM 1330 C C . PRO A 1 179 ? -8.254 -11.559 1.117 1.00 97.44 179 PRO A C 1
ATOM 1332 O O . PRO A 1 179 ? -8.750 -12.526 1.690 1.00 97.44 179 PRO A O 1
ATOM 1335 N N . HIS A 1 180 ? -7.161 -11.656 0.357 1.00 95.94 180 HIS A N 1
ATOM 1336 C CA . HIS A 1 180 ? -6.393 -12.890 0.192 1.00 95.94 180 HIS A CA 1
ATOM 1337 C C . HIS A 1 180 ? -5.264 -13.019 1.221 1.00 95.94 180 HIS A C 1
ATOM 1339 O O . HIS A 1 180 ? -4.656 -14.084 1.323 1.00 95.94 180 HIS A O 1
ATOM 1345 N N . LYS A 1 181 ? -4.990 -11.952 1.983 1.00 96.81 181 LYS A N 1
ATOM 1346 C CA . LYS A 1 181 ? -4.028 -11.963 3.086 1.00 96.81 181 LYS A CA 1
ATOM 1347 C C . LYS A 1 181 ? -4.618 -12.657 4.314 1.00 96.81 181 LYS A C 1
ATOM 1349 O O . LYS A 1 181 ? -5.832 -12.725 4.514 1.00 96.81 181 LYS A O 1
ATOM 1354 N N . THR A 1 182 ? -3.735 -13.161 5.158 1.00 96.56 182 THR A N 1
ATOM 1355 C CA . THR A 1 182 ? -4.047 -13.894 6.383 1.00 96.56 182 THR A CA 1
ATOM 1356 C C . THR A 1 182 ? -3.744 -13.068 7.632 1.00 96.56 182 THR A C 1
ATOM 1358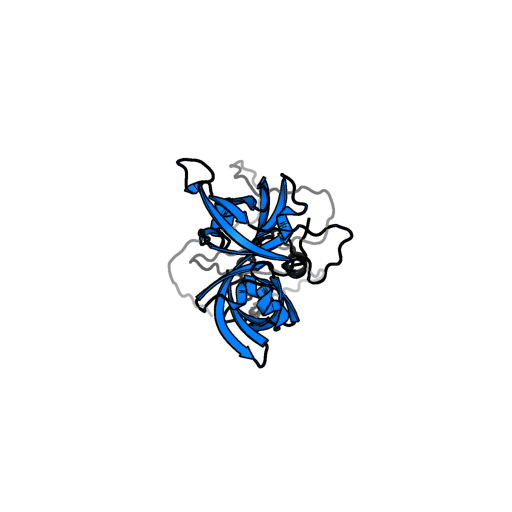 O O . THR A 1 182 ? -3.070 -12.039 7.596 1.00 96.56 182 THR A O 1
ATOM 1361 N N . VAL A 1 183 ? -4.282 -13.497 8.776 1.00 98.25 183 VAL A N 1
ATOM 1362 C CA . VAL A 1 183 ? -3.939 -12.896 10.071 1.00 98.25 183 VAL A CA 1
ATOM 1363 C C . VAL A 1 183 ? -2.441 -13.073 10.325 1.00 98.25 183 VAL A C 1
ATOM 1365 O O . VAL A 1 183 ? -1.930 -14.185 10.241 1.00 98.25 183 VAL A O 1
ATOM 1368 N N . GLY A 1 184 ? -1.761 -11.982 10.671 1.00 97.75 184 GLY A N 1
ATOM 1369 C CA . GLY A 1 184 ? -0.306 -11.915 10.814 1.00 97.75 184 GLY A CA 1
ATOM 1370 C C . GLY A 1 184 ? 0.403 -11.252 9.631 1.00 97.75 184 GLY A C 1
ATOM 1371 O O . GLY A 1 184 ? 1.513 -10.751 9.816 1.00 97.75 184 GLY A O 1
ATOM 1372 N N . ASP A 1 185 ? -0.241 -11.165 8.464 1.00 97.38 185 ASP A N 1
ATOM 1373 C CA . ASP A 1 185 ? 0.370 -10.542 7.291 1.00 97.38 185 ASP A CA 1
ATOM 1374 C C . ASP A 1 185 ? 0.526 -9.029 7.453 1.00 97.38 185 ASP A C 1
ATOM 1376 O O . ASP A 1 185 ? -0.258 -8.344 8.128 1.00 97.38 185 ASP A O 1
ATOM 1380 N N . ARG A 1 186 ? 1.567 -8.515 6.793 1.00 97.00 186 ARG A N 1
ATOM 1381 C CA . ARG A 1 186 ? 1.939 -7.105 6.801 1.00 97.00 186 ARG A CA 1
ATOM 1382 C C . ARG A 1 186 ? 1.260 -6.342 5.666 1.00 97.00 186 ARG A C 1
ATOM 1384 O O . ARG A 1 186 ? 1.209 -6.796 4.520 1.00 97.00 186 ARG A O 1
ATOM 1391 N N . VAL A 1 187 ? 0.820 -5.133 5.981 1.00 98.38 187 VAL A N 1
ATOM 1392 C CA . VAL A 1 187 ? 0.252 -4.177 5.024 1.00 98.38 187 VAL A CA 1
ATOM 1393 C C . VAL A 1 187 ? 1.015 -2.856 5.082 1.00 98.38 187 VAL A C 1
ATOM 1395 O O . VAL A 1 187 ? 1.502 -2.472 6.148 1.00 98.38 187 VAL A O 1
ATOM 1398 N N . ASN A 1 188 ? 1.123 -2.157 3.962 1.00 98.62 188 ASN A N 1
ATOM 1399 C CA . ASN A 1 188 ? 1.614 -0.785 3.906 1.00 98.62 188 ASN A CA 1
ATOM 1400 C C . ASN A 1 188 ? 0.508 0.168 4.351 1.00 98.62 188 ASN A C 1
ATOM 1402 O O . ASN A 1 188 ? -0.641 0.009 3.940 1.00 98.62 188 ASN A O 1
ATOM 1406 N N . LEU A 1 189 ? 0.852 1.150 5.182 1.00 98.56 189 LEU A N 1
ATOM 1407 C CA . LEU A 1 189 ? -0.077 2.161 5.671 1.00 98.56 189 LEU A CA 1
ATOM 1408 C C . LEU A 1 189 ? 0.402 3.554 5.269 1.00 98.56 189 LEU A C 1
ATOM 1410 O O . LEU A 1 189 ? 1.499 3.980 5.636 1.00 98.56 189 LEU A O 1
ATOM 1414 N N . GLU A 1 190 ? -0.464 4.280 4.576 1.00 98.12 190 GLU A N 1
ATOM 1415 C CA . GLU A 1 190 ? -0.329 5.715 4.362 1.00 98.12 190 GLU A CA 1
ATOM 1416 C C . GLU A 1 190 ? -1.547 6.413 4.975 1.00 98.12 190 GLU A C 1
ATOM 1418 O O . GLU A 1 190 ? -2.700 6.110 4.648 1.00 98.12 190 GLU A O 1
ATOM 1423 N N . VAL A 1 191 ? -1.289 7.322 5.917 1.00 97.50 191 VAL A N 1
ATOM 1424 C CA . VAL A 1 191 ? -2.351 8.120 6.543 1.00 97.50 191 VAL A CA 1
ATOM 1425 C C . VAL A 1 191 ? -2.694 9.310 5.659 1.00 97.50 191 VAL A C 1
ATOM 1427 O O . VAL A 1 191 ? -1.836 9.815 4.934 1.00 97.50 191 VAL A O 1
ATOM 1430 N N . ASP A 1 192 ? -3.931 9.795 5.764 1.00 96.81 192 ASP A N 1
ATOM 1431 C CA . ASP A 1 192 ? -4.397 10.944 4.990 1.00 96.81 192 ASP A CA 1
ATOM 1432 C C . ASP A 1 192 ? -3.425 12.130 5.130 1.00 96.81 192 ASP A C 1
ATOM 1434 O O . ASP A 1 192 ? -3.108 12.589 6.237 1.00 96.81 192 ASP A O 1
ATOM 1438 N N . CYS A 1 193 ? -2.942 12.640 3.996 1.00 94.44 193 CYS A N 1
ATOM 1439 C CA . CYS A 1 193 ? -2.008 13.758 3.970 1.00 94.44 193 CYS A CA 1
ATOM 1440 C C . CYS A 1 193 ? -2.585 15.004 4.665 1.00 94.44 193 CYS A C 1
ATOM 1442 O O . CYS A 1 193 ? -1.837 15.738 5.319 1.00 94.44 193 CYS A O 1
ATOM 1444 N N . LEU A 1 194 ? -3.909 15.202 4.634 1.00 94.31 194 LEU A N 1
ATOM 1445 C CA . LEU A 1 194 ? -4.576 16.278 5.368 1.00 94.31 194 LEU A CA 1
ATOM 1446 C C . LEU A 1 194 ? -4.362 16.152 6.880 1.00 94.31 194 LEU A C 1
ATOM 1448 O O . LEU A 1 194 ? -4.090 17.157 7.542 1.00 94.31 194 LEU A O 1
ATOM 1452 N N . ALA A 1 195 ? -4.409 14.936 7.431 1.00 93.00 195 ALA A N 1
ATOM 1453 C CA . ALA A 1 195 ? -4.157 14.708 8.852 1.00 93.00 195 ALA A CA 1
ATOM 1454 C C . ALA A 1 195 ? -2.722 15.107 9.237 1.00 93.00 195 ALA A C 1
ATOM 1456 O O . ALA A 1 195 ? -2.512 15.712 10.293 1.00 93.00 195 ALA A O 1
ATOM 1457 N N . LYS A 1 196 ? -1.739 14.845 8.361 1.00 90.38 196 LYS A N 1
ATOM 1458 C CA . LYS A 1 196 ? -0.337 15.253 8.569 1.00 90.38 196 LYS A CA 1
ATOM 1459 C C . LYS A 1 196 ? -0.199 16.774 8.603 1.00 90.38 196 LYS A C 1
ATOM 1461 O O . LYS A 1 196 ? 0.408 17.307 9.533 1.00 90.38 196 LYS A O 1
ATOM 1466 N N . TYR A 1 197 ? -0.797 17.474 7.638 1.00 91.56 197 TYR A N 1
ATOM 1467 C CA . TYR A 1 197 ? -0.740 18.938 7.578 1.00 91.56 197 TYR A CA 1
ATOM 1468 C C . TYR A 1 197 ? -1.450 19.600 8.762 1.00 91.56 197 TYR A C 1
ATOM 1470 O O . TYR A 1 197 ? -0.905 20.535 9.349 1.00 91.56 197 TYR A O 1
ATOM 1478 N N . VAL A 1 198 ? -2.619 19.094 9.171 1.00 92.81 198 VAL A N 1
ATOM 1479 C CA . VAL A 1 198 ? -3.337 19.594 10.356 1.00 92.81 198 VAL A CA 1
ATOM 1480 C C . VAL A 1 198 ? -2.513 19.380 11.629 1.00 92.81 198 VAL A C 1
ATOM 1482 O O . VAL A 1 198 ? -2.403 20.287 12.459 1.00 92.81 198 VAL A O 1
ATOM 1485 N N . ALA A 1 199 ? -1.887 18.211 11.787 1.00 88.38 199 ALA A N 1
ATOM 1486 C CA . ALA A 1 199 ? -1.017 17.935 12.926 1.00 88.38 199 ALA A CA 1
ATOM 1487 C C . ALA A 1 199 ? 0.221 18.850 12.951 1.00 88.38 199 ALA A C 1
ATOM 1489 O O . ALA A 1 199 ? 0.546 19.416 14.001 1.00 88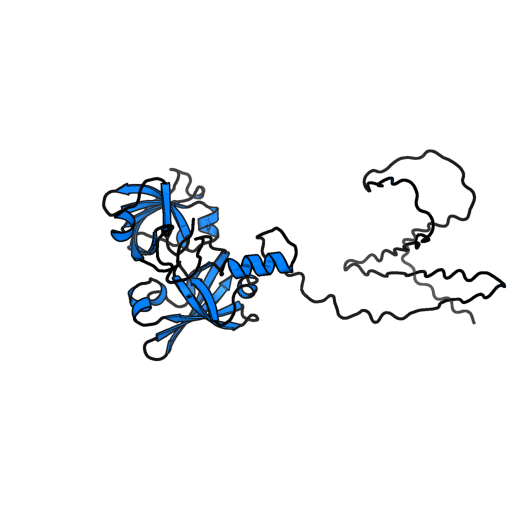.38 199 ALA A O 1
ATOM 1490 N N . ALA A 1 200 ? 0.886 19.040 11.808 1.00 85.25 200 ALA A N 1
ATOM 1491 C CA . ALA A 1 200 ? 2.032 19.940 11.681 1.00 85.25 200 ALA A CA 1
ATOM 1492 C C . ALA A 1 200 ? 1.646 21.390 12.019 1.00 85.25 200 ALA A C 1
ATOM 1494 O O . ALA A 1 200 ? 2.271 22.015 12.877 1.00 85.25 200 ALA A O 1
ATOM 1495 N N . ALA A 1 201 ? 0.546 21.892 11.446 1.00 87.56 201 ALA A N 1
ATOM 1496 C CA . ALA A 1 201 ? 0.033 23.234 11.720 1.00 87.56 201 ALA A CA 1
ATOM 1497 C C . ALA A 1 201 ? -0.299 23.451 13.207 1.00 87.56 201 ALA A C 1
ATOM 1499 O O . ALA A 1 201 ? 0.013 24.504 13.760 1.00 87.56 201 ALA A O 1
ATOM 1500 N N . ARG A 1 202 ? -0.876 22.448 13.884 1.00 86.38 202 ARG A N 1
ATOM 1501 C CA . ARG A 1 202 ? -1.199 22.523 15.321 1.00 86.38 202 ARG A CA 1
ATOM 1502 C C . ARG A 1 202 ? 0.043 22.569 16.216 1.00 86.38 202 ARG A C 1
ATOM 1504 O O . ARG A 1 202 ? -0.008 23.157 17.291 1.00 86.38 202 ARG A O 1
ATOM 1511 N N . THR A 1 203 ? 1.125 21.906 15.815 1.00 80.25 203 THR A N 1
ATOM 1512 C CA . THR A 1 203 ? 2.348 21.772 16.629 1.00 80.25 203 THR A CA 1
ATOM 1513 C C . THR A 1 203 ? 3.407 22.828 16.320 1.00 80.25 203 THR A C 1
ATOM 1515 O O . THR A 1 203 ? 4.379 22.934 17.062 1.00 80.25 203 THR A O 1
ATOM 1518 N N . GLY A 1 204 ? 3.246 23.599 15.239 1.00 66.12 204 GLY A N 1
ATOM 1519 C CA . GLY A 1 204 ? 4.254 24.556 14.775 1.00 66.12 204 GLY A CA 1
ATOM 1520 C C . GLY A 1 204 ? 5.556 23.904 14.290 1.00 66.12 204 GLY A C 1
ATOM 1521 O O . GLY A 1 204 ? 6.531 24.616 14.057 1.00 66.12 204 GLY A O 1
ATOM 1522 N N . SER A 1 205 ? 5.597 22.573 14.146 1.00 54.88 205 SER A N 1
ATOM 1523 C CA . SER A 1 205 ? 6.792 21.859 13.697 1.00 54.88 205 SER A CA 1
ATOM 1524 C C . SER A 1 205 ? 6.818 21.724 12.167 1.00 54.88 205 SER A C 1
ATOM 1526 O O . SER A 1 205 ? 5.857 21.207 11.594 1.00 54.88 205 SER A O 1
ATOM 1528 N N . PRO A 1 206 ? 7.912 22.122 11.486 1.00 45.72 206 PRO A N 1
ATOM 1529 C CA . PRO A 1 206 ? 8.094 21.913 10.048 1.00 45.72 206 PRO A CA 1
ATOM 1530 C C . PRO A 1 206 ? 8.503 20.474 9.689 1.00 45.72 206 PRO A C 1
ATOM 1532 O O . PRO A 1 206 ? 8.655 20.152 8.513 1.00 45.72 206 PRO A O 1
ATOM 1535 N N . THR A 1 207 ? 8.719 19.595 10.670 1.00 45.66 207 THR A N 1
ATOM 1536 C CA . THR A 1 207 ? 9.176 18.229 10.406 1.00 45.66 207 THR A CA 1
ATOM 1537 C C . THR A 1 207 ? 7.999 17.286 10.171 1.00 45.66 207 THR A C 1
ATOM 1539 O O . THR A 1 207 ? 7.218 17.025 11.087 1.00 45.66 207 THR A O 1
ATOM 1542 N N . CYS A 1 208 ? 7.950 16.675 8.981 1.00 41.59 208 CYS A N 1
ATOM 1543 C CA . CYS A 1 208 ? 7.349 15.355 8.757 1.00 41.59 208 CYS A CA 1
ATOM 1544 C C . CYS A 1 208 ? 8.196 14.303 9.496 1.00 41.59 208 CYS A C 1
ATOM 1546 O O . CYS A 1 208 ? 8.935 13.513 8.921 1.00 41.59 208 CYS A O 1
ATOM 1548 N N . GLY A 1 209 ? 8.202 14.406 10.814 1.00 41.81 209 GLY A N 1
ATOM 1549 C CA . GLY A 1 209 ? 8.856 13.506 11.735 1.00 41.81 209 GLY A CA 1
ATOM 1550 C C . GLY A 1 209 ? 7.840 13.330 12.830 1.00 41.81 209 GLY A C 1
ATOM 1551 O O . GLY A 1 209 ? 7.451 14.308 13.469 1.00 41.81 209 GLY A O 1
ATOM 1552 N N . MET A 1 210 ? 7.335 12.107 12.951 1.00 46.72 210 MET A N 1
ATOM 1553 C CA . MET A 1 210 ? 6.395 11.731 13.990 1.00 46.72 210 MET A CA 1
ATOM 1554 C C . MET A 1 210 ? 6.810 12.366 15.318 1.00 46.72 210 MET A C 1
ATOM 1556 O O . MET A 1 210 ? 7.997 12.311 15.658 1.00 46.72 210 MET A O 1
ATOM 1560 N N . PRO A 1 211 ? 5.879 12.986 16.059 1.00 40.31 211 PRO A N 1
ATOM 1561 C CA . PRO A 1 211 ? 6.231 13.576 17.331 1.00 40.31 211 PRO A CA 1
ATOM 1562 C C . PRO A 1 211 ? 6.846 12.479 18.197 1.00 40.31 211 PRO A C 1
ATOM 1564 O O . PRO A 1 211 ? 6.220 11.449 18.455 1.00 40.31 211 PRO A O 1
ATOM 1567 N N . LEU A 1 212 ? 8.085 12.706 18.644 1.00 37.41 212 LEU A N 1
ATOM 1568 C CA . LEU A 1 212 ? 8.601 12.047 19.832 1.00 37.41 212 LEU A CA 1
ATOM 1569 C C . LEU A 1 212 ? 7.513 12.260 20.885 1.00 37.41 212 LEU A C 1
ATOM 1571 O O . LEU A 1 212 ? 7.125 13.406 21.121 1.00 37.41 212 LEU A O 1
ATOM 1575 N N . PHE A 1 213 ? 6.949 11.179 21.418 1.00 34.75 213 PHE A N 1
ATOM 1576 C CA . PHE A 1 213 ? 5.900 11.220 22.431 1.00 34.75 213 PHE A CA 1
ATOM 1577 C C . PHE A 1 213 ? 6.474 11.895 23.688 1.00 34.75 213 PHE A C 1
ATOM 1579 O O . PHE A 1 213 ? 6.876 11.247 24.649 1.00 34.75 213 PHE A O 1
ATOM 1586 N N . VAL A 1 214 ? 6.557 13.225 23.690 1.00 35.22 214 VAL A N 1
ATOM 1587 C CA . VAL A 1 214 ? 6.678 14.010 24.908 1.00 35.22 214 VAL A CA 1
ATOM 1588 C C . VAL A 1 214 ? 5.277 13.967 25.478 1.00 35.22 214 VAL A C 1
ATOM 1590 O O . VAL A 1 214 ? 4.405 14.755 25.111 1.00 35.22 214 VAL A O 1
ATOM 1593 N N . GLY A 1 215 ? 5.037 12.917 26.264 1.00 29.92 215 GLY A N 1
ATOM 1594 C CA . GLY A 1 215 ? 3.764 12.673 26.908 1.00 29.92 215 GLY A CA 1
ATOM 1595 C C . GLY A 1 215 ? 3.249 13.953 27.553 1.00 29.92 215 GLY A C 1
ATOM 1596 O O . GLY A 1 215 ? 3.994 14.712 28.176 1.00 29.92 215 GLY A O 1
ATOM 1597 N N . THR A 1 216 ? 1.951 14.172 27.403 1.00 32.03 216 THR A N 1
ATOM 1598 C CA . THR A 1 216 ? 1.126 15.154 28.107 1.00 32.03 216 THR A CA 1
ATOM 1599 C C . THR A 1 216 ? 1.072 14.856 29.611 1.00 32.03 216 THR A C 1
ATOM 1601 O O . THR A 1 216 ? 0.014 14.681 30.203 1.00 32.03 216 THR A O 1
ATOM 1604 N N . ALA A 1 217 ? 2.235 14.828 30.249 1.00 30.62 217 ALA A N 1
ATOM 1605 C CA . ALA A 1 217 ? 2.415 14.789 31.688 1.00 30.62 217 ALA A CA 1
ATOM 1606 C C . ALA A 1 217 ? 3.136 16.060 32.156 1.00 30.62 217 ALA A C 1
ATOM 1608 O O . ALA A 1 217 ? 4.021 15.980 32.990 1.00 30.62 217 ALA A O 1
ATOM 1609 N N . PHE A 1 218 ? 2.807 17.236 31.606 1.00 31.05 218 PHE A N 1
ATOM 1610 C CA . PHE A 1 218 ? 3.352 18.507 32.103 1.00 31.05 218 PHE A CA 1
ATOM 1611 C C . PHE A 1 218 ? 2.417 19.707 31.888 1.00 31.05 218 PHE A C 1
ATOM 1613 O O . PHE A 1 218 ? 2.850 20.777 31.493 1.00 31.05 218 PHE A O 1
ATOM 1620 N N . VAL A 1 219 ? 1.121 19.561 32.190 1.00 30.75 219 VAL A N 1
ATOM 1621 C CA . VAL A 1 219 ? 0.271 20.707 32.583 1.00 30.75 219 VAL A CA 1
ATOM 1622 C C . VAL A 1 219 ? -0.736 20.252 33.648 1.00 30.75 219 VAL A C 1
ATOM 1624 O O . VAL A 1 219 ? -1.940 20.303 33.452 1.00 30.75 219 VAL A O 1
ATOM 1627 N N . SER A 1 220 ? -0.258 19.719 34.773 1.00 29.89 220 SER A N 1
ATOM 1628 C CA . SER A 1 220 ? -1.086 19.581 35.983 1.00 29.89 220 SER A CA 1
ATOM 1629 C C . SER A 1 220 ? -0.209 19.396 37.221 1.00 29.89 220 SER A C 1
ATOM 1631 O O . SER A 1 220 ? -0.200 18.331 37.825 1.00 29.89 220 SER A O 1
ATOM 1633 N N . ALA A 1 221 ? 0.561 20.427 37.570 1.00 31.30 221 ALA A N 1
ATOM 1634 C CA . ALA A 1 221 ? 1.085 20.647 38.923 1.00 31.30 221 ALA A CA 1
ATOM 1635 C C . ALA A 1 221 ? 1.754 22.032 38.999 1.00 31.30 221 ALA A C 1
ATOM 1637 O O . ALA A 1 221 ? 2.950 22.152 39.237 1.00 31.30 221 ALA A O 1
ATOM 1638 N N . LEU A 1 222 ? 0.980 23.096 38.783 1.00 30.91 222 LEU A N 1
ATOM 1639 C CA . LEU A 1 222 ? 1.329 24.440 39.259 1.00 30.91 222 LEU A CA 1
ATOM 1640 C C . LEU A 1 222 ? 0.390 24.783 40.418 1.00 30.91 222 LEU A C 1
ATOM 1642 O O . LEU A 1 222 ? -0.407 25.709 40.371 1.00 30.91 222 LEU A O 1
ATOM 1646 N N . VAL A 1 223 ? 0.478 23.971 41.470 1.00 36.72 223 VAL A N 1
ATOM 1647 C CA . VAL A 1 223 ? 0.118 24.392 42.824 1.00 36.72 223 VAL A CA 1
ATOM 1648 C C . VAL A 1 223 ? 1.430 24.405 43.597 1.00 36.72 223 VAL A C 1
ATOM 1650 O O . VAL A 1 223 ? 1.796 23.444 44.264 1.00 36.72 223 VAL A O 1
ATOM 1653 N N . GLY A 1 224 ? 2.201 25.472 43.396 1.00 29.45 224 GLY A N 1
ATOM 1654 C CA . GLY A 1 224 ? 3.402 25.782 44.162 1.00 29.45 224 GLY A CA 1
ATOM 1655 C C . GLY A 1 224 ? 3.155 27.095 44.885 1.00 29.45 224 GLY A C 1
ATOM 1656 O O . GLY A 1 224 ? 3.002 28.127 44.238 1.00 29.45 224 GLY A O 1
ATOM 1657 N N . GLY A 1 225 ? 3.015 27.024 46.206 1.00 29.39 225 GLY A N 1
ATOM 1658 C CA . GLY A 1 225 ? 2.602 28.133 47.057 1.00 29.39 225 GLY A CA 1
ATOM 1659 C C . GLY A 1 225 ? 3.503 29.364 46.959 1.00 29.39 225 GLY A C 1
ATOM 1660 O O . GLY A 1 225 ? 4.724 29.271 46.851 1.00 29.39 225 GLY A O 1
ATOM 1661 N N . VAL A 1 226 ? 2.868 30.529 47.057 1.00 30.12 226 VAL A N 1
ATOM 1662 C CA . VAL A 1 226 ? 3.520 31.808 47.340 1.00 30.12 226 VAL A CA 1
ATOM 1663 C C . VAL A 1 226 ? 4.102 31.720 48.750 1.00 30.12 226 VAL A C 1
ATOM 1665 O O . VAL A 1 226 ? 3.355 31.730 49.726 1.00 30.12 226 VAL A O 1
ATOM 1668 N N . VAL A 1 227 ? 5.424 31.617 48.880 1.00 30.52 227 VAL A N 1
ATOM 1669 C CA . VAL A 1 227 ? 6.095 31.760 50.177 1.00 30.52 227 VAL A CA 1
ATOM 1670 C C . VAL A 1 227 ? 6.652 33.176 50.270 1.00 30.52 227 VAL A C 1
ATOM 1672 O O . VAL A 1 227 ? 7.659 33.492 49.651 1.00 30.52 227 VAL A O 1
ATOM 1675 N N . GLY A 1 228 ? 5.962 34.007 51.054 1.00 26.88 228 GLY A N 1
ATOM 1676 C CA . GLY A 1 228 ? 6.521 35.175 51.739 1.00 26.88 228 GLY A CA 1
ATOM 1677 C C . GLY A 1 228 ? 6.945 36.359 50.867 1.00 26.88 228 GLY A C 1
ATOM 1678 O O . GLY A 1 228 ? 8.103 36.476 50.485 1.00 26.88 228 GLY A O 1
ATOM 1679 N N . GLY A 1 229 ? 6.038 37.317 50.668 1.00 26.89 229 GLY A N 1
ATOM 1680 C CA . GLY A 1 229 ? 6.425 38.698 50.379 1.00 26.89 229 GLY A CA 1
ATOM 1681 C C . GLY A 1 229 ? 6.690 39.440 51.691 1.00 26.89 229 GLY A C 1
ATOM 1682 O O . GLY A 1 229 ? 5.789 39.547 52.521 1.00 26.89 229 GLY A O 1
ATOM 1683 N N . ALA A 1 230 ? 7.904 39.952 51.893 1.00 29.16 230 ALA A N 1
ATOM 1684 C CA . ALA A 1 230 ? 8.169 40.922 52.952 1.00 29.16 230 ALA A CA 1
ATOM 1685 C C . ALA A 1 230 ? 7.752 42.313 52.451 1.00 29.16 230 ALA A C 1
ATOM 1687 O O . ALA A 1 230 ? 8.335 42.843 51.508 1.00 29.16 230 ALA A O 1
ATOM 1688 N N . LEU A 1 231 ? 6.711 42.881 53.062 1.00 23.70 231 LEU A N 1
ATOM 1689 C CA . LEU A 1 231 ? 6.215 44.222 52.766 1.00 23.70 231 LEU A CA 1
ATOM 1690 C C . LEU A 1 231 ? 6.849 45.215 53.748 1.00 23.70 231 LEU A C 1
ATOM 1692 O O . LEU A 1 231 ? 6.370 45.374 54.870 1.00 23.70 231 LEU A O 1
ATOM 1696 N N . THR A 1 232 ? 7.916 45.898 53.345 1.00 26.59 232 THR A N 1
ATOM 1697 C CA . THR A 1 232 ? 8.464 47.024 54.114 1.00 26.59 232 THR A CA 1
ATOM 1698 C C . THR A 1 232 ? 7.928 48.326 53.528 1.00 26.59 232 THR A C 1
ATOM 1700 O O . THR A 1 232 ? 8.330 48.750 52.449 1.00 26.59 232 THR A O 1
ATOM 1703 N N . VAL A 1 233 ? 6.989 48.964 54.231 1.00 25.11 233 VAL A N 1
ATOM 1704 C CA . VAL A 1 233 ? 6.434 50.268 53.840 1.00 25.11 233 VAL A CA 1
ATOM 1705 C C . VAL A 1 233 ? 7.306 51.374 54.432 1.00 25.11 233 VAL A C 1
ATOM 1707 O O . VAL A 1 233 ? 7.227 51.664 55.624 1.00 25.11 233 VAL A O 1
ATOM 1710 N N . ALA A 1 234 ? 8.115 52.022 53.595 1.00 27.03 234 ALA A N 1
ATOM 1711 C CA . ALA A 1 234 ? 8.733 53.310 53.900 1.00 27.03 234 ALA A CA 1
ATOM 1712 C C . ALA A 1 234 ? 8.137 54.387 52.977 1.00 27.03 234 ALA A C 1
ATOM 1714 O O . ALA A 1 234 ? 7.816 54.135 51.820 1.00 27.03 234 ALA A O 1
ATOM 1715 N N . LYS A 1 235 ? 7.889 55.575 53.536 1.00 31.58 235 LYS A N 1
ATOM 1716 C CA . LYS A 1 235 ? 7.083 56.657 52.947 1.00 31.58 235 LYS A CA 1
ATOM 1717 C C . LYS A 1 235 ? 7.534 57.065 51.532 1.00 31.58 235 LYS A C 1
ATOM 1719 O O . LYS A 1 235 ? 8.695 57.388 51.333 1.00 31.58 235 LYS A O 1
ATOM 1724 N N . LYS A 1 236 ? 6.537 57.198 50.641 1.00 36.28 236 LYS A N 1
ATOM 1725 C CA . LYS A 1 236 ? 6.567 57.814 49.296 1.00 36.28 236 LYS A CA 1
ATOM 1726 C C . LYS A 1 236 ? 7.569 57.209 48.300 1.00 36.28 236 LYS A C 1
ATOM 1728 O O . LYS A 1 236 ? 8.479 57.891 47.867 1.00 36.28 236 LYS A O 1
ATOM 1733 N N . GLU A 1 237 ? 7.321 55.964 47.904 1.00 31.08 237 GLU A N 1
ATOM 1734 C CA . GLU A 1 237 ? 7.382 55.433 46.527 1.00 31.08 237 GLU A CA 1
ATOM 1735 C C . GLU A 1 237 ? 7.125 53.920 46.617 1.00 31.08 237 GLU A C 1
ATOM 1737 O O . GLU A 1 237 ? 7.708 53.231 47.451 1.00 31.08 237 GLU A O 1
ATOM 1742 N N . VAL A 1 238 ? 6.179 53.395 45.835 1.00 30.70 238 VAL A N 1
ATOM 1743 C CA . VAL A 1 238 ? 5.837 51.964 45.864 1.00 30.70 238 VAL A CA 1
ATOM 1744 C C . VAL A 1 238 ? 6.760 51.242 44.886 1.00 30.70 238 VAL A C 1
ATOM 1746 O O . VAL A 1 238 ? 6.471 51.182 43.696 1.00 30.70 238 VAL A O 1
ATOM 1749 N N . GLN A 1 239 ? 7.872 50.692 45.375 1.00 29.28 239 GLN A N 1
ATOM 1750 C CA . GLN A 1 239 ? 8.649 49.708 44.619 1.00 29.28 239 GLN A CA 1
AT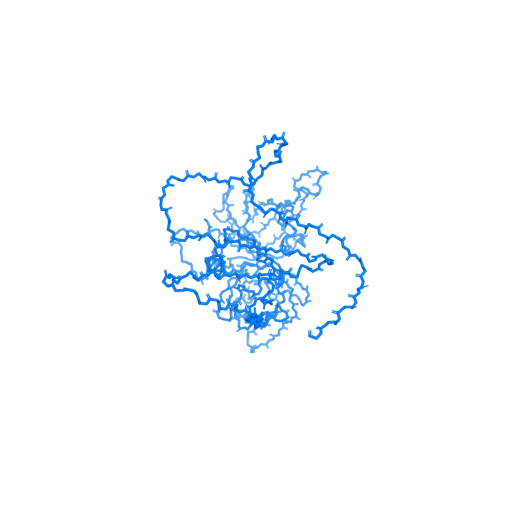OM 1751 C C . GLN A 1 239 ? 8.117 48.302 44.913 1.00 29.28 239 GLN A C 1
ATOM 1753 O O . GLN A 1 239 ? 8.251 47.793 46.024 1.00 29.28 239 GLN A O 1
ATOM 1758 N N . ILE A 1 240 ? 7.525 47.657 43.905 1.00 33.59 240 ILE A N 1
ATOM 1759 C CA . ILE A 1 240 ? 7.172 46.234 43.954 1.00 33.59 240 ILE A CA 1
ATOM 1760 C C . ILE A 1 240 ? 8.309 45.465 43.285 1.00 33.59 240 ILE A C 1
ATOM 1762 O O . ILE A 1 240 ? 8.385 45.396 42.064 1.00 33.59 240 ILE A O 1
ATOM 1766 N N . SER A 1 241 ? 9.203 44.877 44.077 1.00 34.69 241 SER A N 1
ATOM 1767 C CA . SER A 1 241 ? 10.152 43.884 43.566 1.00 34.69 241 SER A CA 1
ATOM 1768 C C . SER A 1 241 ? 9.537 42.495 43.704 1.00 34.69 241 SER A C 1
ATOM 1770 O O . SER A 1 241 ? 9.500 41.930 44.796 1.00 34.69 241 SER A O 1
ATOM 1772 N N . LEU A 1 242 ? 9.026 41.946 42.600 1.00 32.09 242 LEU A N 1
ATOM 1773 C CA . LEU A 1 242 ? 8.539 40.570 42.552 1.00 32.09 242 LEU A CA 1
ATOM 1774 C C . LEU A 1 242 ? 9.715 39.643 42.206 1.00 32.09 242 LEU A C 1
ATOM 1776 O O . LEU A 1 242 ? 10.167 39.598 41.063 1.00 32.09 242 LEU A O 1
ATOM 1780 N N . ALA A 1 243 ? 10.235 38.914 43.192 1.00 36.34 243 ALA A N 1
ATOM 1781 C CA . ALA A 1 243 ? 11.196 37.844 42.945 1.00 36.34 243 ALA A CA 1
ATOM 1782 C C . ALA A 1 243 ? 10.430 36.534 42.723 1.00 36.34 243 ALA A C 1
ATOM 1784 O O . ALA A 1 243 ? 9.833 35.992 43.651 1.00 36.34 243 ALA A O 1
ATOM 1785 N N . VAL A 1 244 ? 10.430 36.029 41.489 1.00 34.03 244 VAL A N 1
ATOM 1786 C CA . VAL A 1 244 ? 9.855 34.719 41.160 1.00 34.03 244 VAL A CA 1
ATOM 1787 C C . VAL A 1 244 ? 10.992 33.704 41.114 1.00 34.03 244 VAL A C 1
ATOM 1789 O O . VAL A 1 244 ? 11.845 33.756 40.230 1.00 34.03 244 VAL A O 1
ATOM 1792 N N . VAL A 1 245 ? 11.026 32.791 42.085 1.00 36.31 245 VAL A N 1
ATOM 1793 C CA . VAL A 1 245 ? 12.011 31.703 42.132 1.00 36.31 245 VAL A CA 1
ATOM 1794 C C . VAL A 1 245 ? 11.393 30.461 41.498 1.00 36.31 245 VAL A C 1
ATOM 1796 O O . VAL A 1 245 ? 10.419 29.917 42.014 1.00 36.31 245 VAL A O 1
ATOM 1799 N N . PHE A 1 246 ? 11.967 29.993 40.388 1.00 34.28 246 PHE A N 1
ATOM 1800 C CA . PHE A 1 246 ? 11.604 28.708 39.792 1.00 34.28 246 PHE A CA 1
ATOM 1801 C C . PHE A 1 246 ? 12.533 27.615 40.322 1.00 34.28 246 PHE A C 1
ATOM 1803 O O . PHE A 1 246 ? 13.748 27.667 40.128 1.00 34.28 246 PHE A O 1
ATOM 1810 N N . VAL A 1 247 ? 11.960 26.596 40.965 1.00 35.75 247 VAL A N 1
ATOM 1811 C CA . VAL A 1 247 ? 12.689 25.378 41.338 1.00 35.75 247 VAL A CA 1
ATOM 1812 C C . VAL A 1 247 ? 12.416 24.322 40.274 1.00 35.75 247 VAL A C 1
ATOM 1814 O O . VAL A 1 247 ? 11.342 23.725 40.240 1.00 35.75 247 VAL A O 1
ATOM 1817 N N . VAL A 1 248 ? 13.389 24.090 39.393 1.00 34.19 248 VAL A N 1
ATOM 1818 C CA . VAL A 1 248 ? 13.322 23.012 38.399 1.00 34.19 248 VAL A CA 1
ATOM 1819 C C . VAL A 1 248 ? 14.080 21.807 38.946 1.00 34.19 248 VAL A C 1
ATOM 1821 O O . VAL A 1 248 ? 15.296 21.848 39.125 1.00 34.19 248 VAL A O 1
ATOM 1824 N N . LYS A 1 249 ? 13.364 20.715 39.219 1.00 30.48 249 LYS A N 1
ATOM 1825 C CA . LYS A 1 249 ? 13.972 19.439 39.608 1.00 30.48 249 LYS A CA 1
ATOM 1826 C C . LYS A 1 249 ? 14.264 18.638 38.339 1.00 30.48 249 LYS A C 1
ATOM 1828 O O . LYS A 1 249 ? 13.361 18.039 37.766 1.00 30.48 249 LYS A O 1
ATOM 1833 N N . LEU A 1 250 ? 15.513 18.658 37.875 1.00 35.41 250 LEU A N 1
ATOM 1834 C CA . LEU A 1 250 ? 15.951 17.809 36.765 1.00 35.41 250 LEU A CA 1
ATOM 1835 C C . LEU A 1 250 ? 16.085 16.360 37.252 1.00 35.41 250 LEU A C 1
ATOM 1837 O O . LEU A 1 250 ? 16.580 16.106 38.349 1.00 35.41 250 LEU A O 1
ATOM 1841 N N . ALA A 1 251 ? 15.633 15.407 36.434 1.00 36.66 251 ALA A N 1
ATOM 1842 C CA . ALA A 1 251 ? 15.447 13.996 36.788 1.00 36.66 251 ALA A CA 1
ATOM 1843 C C . ALA A 1 251 ? 16.738 13.188 37.064 1.00 36.66 251 ALA A C 1
ATOM 1845 O O . ALA A 1 251 ? 16.679 11.969 37.173 1.00 36.66 251 ALA A O 1
ATOM 1846 N N . TYR A 1 252 ? 17.893 13.834 37.239 1.00 37.69 252 TYR A N 1
ATOM 1847 C CA . TYR A 1 252 ? 19.153 13.178 37.590 1.00 37.69 252 TYR A CA 1
ATOM 1848 C C . TYR A 1 252 ? 19.935 14.014 38.612 1.00 37.69 252 TYR A C 1
ATOM 1850 O O . TYR A 1 252 ? 20.810 14.800 38.262 1.00 37.69 252 TYR A O 1
ATOM 1858 N N . GLY A 1 253 ? 19.593 13.846 39.893 1.00 35.66 253 GLY A N 1
ATOM 1859 C CA . GLY A 1 253 ? 20.481 14.026 41.054 1.00 35.66 253 GLY A CA 1
ATOM 1860 C C . GLY A 1 253 ? 21.098 15.401 41.357 1.00 35.66 253 GLY A C 1
ATOM 1861 O O . GLY A 1 253 ? 21.715 15.533 42.408 1.00 35.66 253 GLY A O 1
ATOM 1862 N N . LYS A 1 254 ? 20.949 16.428 40.514 1.00 32.44 254 LYS A N 1
ATOM 1863 C CA . LYS A 1 254 ? 21.479 17.779 40.766 1.00 32.44 254 LYS A CA 1
ATOM 1864 C C . LYS A 1 254 ? 20.370 18.819 40.627 1.00 32.44 254 LYS A C 1
ATOM 1866 O O . LYS A 1 254 ? 19.800 18.990 39.553 1.00 32.44 254 LYS A O 1
ATOM 1871 N N . ALA A 1 255 ? 20.058 19.505 41.724 1.00 35.81 255 ALA A N 1
ATOM 1872 C CA . ALA A 1 255 ? 19.196 20.681 41.705 1.00 35.81 255 ALA A CA 1
ATOM 1873 C C . ALA A 1 255 ? 20.041 21.905 41.332 1.00 35.81 255 ALA A C 1
ATOM 1875 O O . ALA A 1 255 ? 21.086 22.148 41.932 1.00 35.81 255 ALA A O 1
ATOM 1876 N N . SER A 1 256 ? 19.597 22.677 40.345 1.00 36.59 256 SER A N 1
ATOM 1877 C CA . SER A 1 256 ? 20.192 23.971 40.010 1.00 36.59 256 SER A CA 1
ATOM 1878 C C . SER A 1 256 ? 19.158 25.056 40.272 1.00 36.59 256 SER A C 1
ATOM 1880 O O . SER A 1 256 ? 18.033 24.979 39.779 1.00 36.59 256 SER A O 1
ATOM 1882 N N . PHE A 1 257 ? 19.529 26.047 41.079 1.00 38.31 257 PHE A N 1
ATOM 1883 C CA . PHE A 1 257 ? 18.677 27.187 41.393 1.00 38.31 257 PHE A CA 1
ATOM 1884 C C . PHE A 1 257 ? 18.920 28.288 40.366 1.00 38.31 257 PHE A C 1
ATOM 1886 O O . PHE A 1 257 ? 20.052 28.734 40.189 1.00 38.31 257 PHE A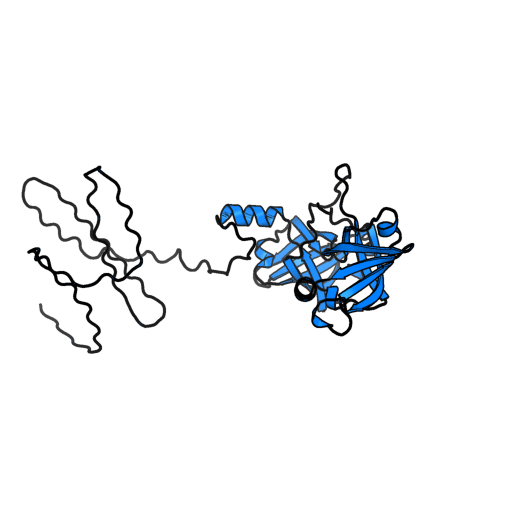 O 1
ATOM 1893 N N . PHE A 1 258 ? 17.856 28.740 39.708 1.00 37.50 258 PHE A N 1
ATOM 1894 C CA . PHE A 1 258 ? 17.906 29.901 38.830 1.00 37.50 258 PHE A CA 1
ATOM 1895 C C . PHE A 1 258 ? 17.155 31.050 39.495 1.00 37.50 258 PHE A C 1
ATOM 1897 O O . PHE A 1 258 ? 15.943 30.982 39.697 1.00 37.50 258 PHE A O 1
ATOM 1904 N N . ILE A 1 259 ? 17.881 32.114 39.837 1.00 35.75 259 ILE A N 1
ATOM 1905 C CA . ILE A 1 259 ? 17.283 33.394 40.215 1.00 35.75 259 ILE A CA 1
ATOM 1906 C C . ILE A 1 259 ? 17.303 34.262 38.960 1.00 35.75 259 ILE A C 1
ATOM 1908 O O . ILE A 1 259 ? 18.350 34.778 38.573 1.00 35.75 259 ILE A O 1
ATOM 1912 N N . LEU A 1 260 ? 16.154 34.412 38.304 1.00 33.62 260 LEU A N 1
ATOM 1913 C CA . LEU A 1 260 ? 15.993 35.436 37.277 1.00 33.62 260 LEU A CA 1
ATOM 1914 C C . LEU A 1 260 ? 15.679 36.756 37.981 1.00 33.62 260 LEU A C 1
ATOM 1916 O O . LEU A 1 260 ? 14.651 36.896 38.641 1.00 33.62 260 LEU A O 1
ATOM 1920 N N . ARG A 1 261 ? 16.585 37.728 37.862 1.00 32.38 261 ARG A N 1
ATOM 1921 C CA . ARG A 1 261 ? 16.327 39.095 38.314 1.00 32.38 261 ARG A CA 1
ATOM 1922 C C . ARG A 1 261 ? 15.407 39.758 37.287 1.00 32.38 261 ARG A C 1
ATOM 1924 O O . ARG A 1 261 ? 15.750 39.814 36.110 1.00 32.38 261 ARG A O 1
ATOM 1931 N N . SER A 1 262 ? 14.242 40.229 37.730 1.00 33.19 262 SER A N 1
ATOM 1932 C CA . SER A 1 262 ? 13.326 41.016 36.900 1.00 33.19 262 SER A CA 1
ATOM 1933 C C . SER A 1 262 ? 14.050 42.260 36.378 1.00 33.19 262 SER A C 1
ATOM 1935 O O . SER A 1 262 ? 14.627 43.009 37.166 1.00 33.19 262 SER A O 1
ATOM 1937 N N . LEU A 1 263 ? 14.045 42.461 35.058 1.00 32.78 263 LEU A N 1
ATOM 1938 C CA . LEU A 1 263 ? 14.481 43.707 34.430 1.00 32.78 263 LEU A CA 1
ATOM 1939 C C . LEU A 1 263 ? 13.375 44.744 34.623 1.00 32.78 263 LEU A C 1
ATOM 1941 O O . LEU A 1 263 ? 12.227 44.496 34.256 1.00 32.78 263 LEU A O 1
ATOM 1945 N N . ASP A 1 264 ? 13.727 45.883 35.216 1.00 30.42 264 ASP A N 1
ATOM 1946 C CA . ASP A 1 264 ? 12.811 47.004 35.396 1.00 30.42 264 ASP A CA 1
ATOM 1947 C C . ASP A 1 264 ? 12.282 47.486 34.042 1.00 30.42 264 ASP A C 1
ATOM 1949 O O . ASP A 1 264 ? 13.027 47.822 33.116 1.00 30.42 264 ASP A O 1
ATOM 1953 N N . SER A 1 265 ? 10.959 47.536 33.948 1.00 33.19 265 SER A N 1
ATOM 1954 C CA . SER A 1 265 ? 10.220 48.127 32.845 1.00 33.19 265 SER A CA 1
ATOM 1955 C C . SER A 1 265 ? 10.255 49.649 32.986 1.00 33.19 265 SER A C 1
ATOM 1957 O O . SER A 1 265 ? 9.252 50.238 33.363 1.00 33.19 265 SER A O 1
ATOM 1959 N N . GLU A 1 266 ? 11.396 50.284 32.703 1.00 31.23 266 GLU A N 1
ATOM 1960 C CA . GLU A 1 266 ? 11.464 51.688 32.266 1.00 31.23 266 GLU A CA 1
ATOM 1961 C C . GLU A 1 266 ? 12.897 52.093 31.877 1.00 31.23 266 GLU A C 1
ATOM 1963 O O . GLU A 1 266 ? 13.667 52.623 32.673 1.00 31.23 266 GLU A O 1
ATOM 1968 N N . LYS A 1 267 ? 13.260 51.831 30.613 1.00 28.59 267 LYS A N 1
ATOM 1969 C CA . LYS A 1 267 ? 14.042 52.722 29.729 1.00 28.59 267 LYS A CA 1
ATOM 1970 C C . LYS A 1 267 ? 14.288 52.028 28.388 1.00 28.59 267 LYS A C 1
ATOM 1972 O O . LYS A 1 267 ? 15.134 51.153 28.249 1.00 28.59 267 LYS A O 1
ATOM 1977 N N . ARG A 1 268 ? 13.542 52.465 27.367 1.00 28.17 268 ARG A N 1
ATOM 1978 C CA . ARG A 1 268 ? 13.964 52.356 25.961 1.00 28.17 268 ARG A CA 1
ATOM 1979 C C . ARG A 1 268 ? 15.350 53.000 25.845 1.00 28.17 268 ARG A C 1
ATOM 1981 O O . ARG A 1 268 ? 15.499 54.092 26.384 1.00 28.17 268 ARG A O 1
ATOM 1988 N N . HIS A 1 269 ? 16.298 52.361 25.158 1.00 27.31 269 HIS A N 1
ATOM 1989 C CA . HIS A 1 269 ? 17.198 52.903 24.117 1.00 27.31 269 HIS A CA 1
ATOM 1990 C C . HIS A 1 269 ? 18.299 51.867 23.787 1.00 27.31 269 HIS A C 1
ATOM 1992 O O . HIS A 1 269 ? 18.827 51.216 24.680 1.00 27.31 269 HIS A O 1
ATOM 1998 N N . SER A 1 270 ? 18.603 51.743 22.487 1.00 26.31 270 SER A N 1
ATOM 1999 C CA . SER A 1 270 ? 19.682 50.968 21.835 1.00 26.31 270 SER A CA 1
ATOM 2000 C C . SER A 1 270 ? 19.776 49.467 22.146 1.00 26.31 270 SER A C 1
ATOM 2002 O O . SER A 1 270 ? 20.230 49.048 23.205 1.00 26.31 270 SER A O 1
ATOM 2004 N N . GLY A 1 271 ? 19.389 48.650 21.163 1.00 26.17 271 GLY A N 1
ATOM 2005 C CA . GLY A 1 271 ? 19.560 47.203 21.198 1.00 26.17 271 GLY A CA 1
ATOM 2006 C C . GLY A 1 271 ? 21.016 46.777 21.016 1.00 26.17 271 GLY A C 1
ATOM 2007 O O . GLY A 1 271 ? 21.670 47.185 20.060 1.00 26.17 271 GLY A O 1
ATOM 2008 N N . THR A 1 272 ? 21.458 45.872 21.887 1.00 24.00 272 THR A N 1
ATOM 2009 C CA . THR A 1 272 ? 22.611 45.000 21.657 1.00 24.00 272 THR A CA 1
ATOM 2010 C C . THR A 1 272 ? 22.166 43.576 21.970 1.00 24.00 272 THR A C 1
ATOM 2012 O O . THR A 1 272 ? 21.805 43.261 23.102 1.00 24.00 272 THR A O 1
ATOM 2015 N N . ALA A 1 273 ? 22.133 42.721 20.950 1.00 24.70 273 ALA A N 1
ATOM 2016 C CA . ALA A 1 273 ? 21.857 41.300 21.105 1.00 24.70 273 ALA A CA 1
ATOM 2017 C C . ALA A 1 273 ? 23.057 40.623 21.786 1.00 24.70 273 ALA A C 1
ATOM 2019 O O . ALA A 1 273 ? 24.164 40.654 21.251 1.00 24.70 273 ALA A O 1
ATOM 2020 N N . VAL A 1 274 ? 22.850 40.000 22.948 1.00 25.89 274 VAL A N 1
ATOM 2021 C CA . VAL A 1 274 ? 23.884 39.181 23.597 1.00 25.89 274 VAL A CA 1
ATOM 2022 C C . VAL A 1 274 ? 23.736 37.742 23.103 1.00 25.89 274 VAL A C 1
ATOM 2024 O O . VAL A 1 274 ? 22.782 37.048 23.452 1.00 25.89 274 VAL A O 1
ATOM 2027 N N . ARG A 1 275 ? 24.675 37.300 22.256 1.00 23.81 275 ARG A N 1
ATOM 2028 C CA . ARG A 1 275 ? 24.869 35.883 21.910 1.00 23.81 275 ARG A CA 1
ATOM 2029 C C . ARG A 1 275 ? 25.421 35.151 23.134 1.00 23.81 275 ARG A C 1
ATOM 2031 O O . ARG A 1 275 ? 26.423 35.572 23.700 1.00 23.81 275 ARG A O 1
ATOM 2038 N N . ILE A 1 276 ? 24.785 34.047 23.514 1.00 27.97 276 ILE A N 1
ATOM 2039 C CA . ILE A 1 276 ? 25.269 33.155 24.570 1.00 27.97 276 ILE A CA 1
ATOM 2040 C C . ILE A 1 276 ? 26.099 32.065 23.894 1.00 27.97 276 ILE A C 1
ATOM 2042 O O . ILE A 1 276 ? 25.551 31.212 23.200 1.00 27.97 276 ILE A O 1
ATOM 2046 N N . GLY A 1 277 ? 27.416 32.123 24.072 1.00 27.83 277 GLY A N 1
ATOM 2047 C CA . GLY A 1 277 ? 28.340 31.110 23.575 1.00 27.83 277 GLY A CA 1
ATOM 2048 C C . GLY A 1 277 ? 29.721 31.684 23.306 1.00 27.83 277 GLY A C 1
ATOM 2049 O O . GLY A 1 277 ? 30.000 32.028 22.170 1.00 27.83 277 GLY A O 1
ATOM 2050 N N . GLU A 1 278 ? 30.531 31.826 24.359 1.00 25.31 278 GLU A N 1
ATOM 2051 C CA . GLU A 1 278 ? 31.989 31.606 24.394 1.00 25.31 278 GLU A CA 1
ATOM 2052 C C . GLU A 1 278 ? 32.539 32.010 25.781 1.00 25.31 278 GLU A C 1
ATOM 2054 O O . GLU A 1 278 ? 32.018 32.943 26.399 1.00 25.31 278 GLU A O 1
ATOM 2059 N N . PRO A 1 279 ? 33.552 31.307 26.324 1.00 29.72 279 PRO A N 1
ATOM 2060 C CA . PRO A 1 279 ? 34.140 31.648 27.611 1.00 29.72 279 PRO A CA 1
ATOM 2061 C C . PRO A 1 279 ? 35.169 32.762 27.404 1.00 29.72 279 PRO A C 1
ATOM 2063 O O . PRO A 1 279 ? 36.189 32.539 26.757 1.00 29.72 279 PRO A O 1
ATOM 2066 N N . MET A 1 280 ? 34.939 33.954 27.960 1.00 26.00 280 MET A N 1
ATOM 2067 C CA . MET A 1 280 ? 35.970 34.995 27.978 1.00 26.00 280 MET A CA 1
ATOM 2068 C C . MET A 1 280 ? 36.574 35.216 29.358 1.00 26.00 280 MET A C 1
ATOM 2070 O O . MET A 1 280 ? 35.911 35.215 30.394 1.00 26.00 280 MET A O 1
ATOM 2074 N N . ALA A 1 281 ? 37.894 35.342 29.282 1.00 26.58 281 ALA A N 1
ATOM 2075 C CA . ALA A 1 281 ? 38.886 35.322 30.326 1.00 26.58 281 ALA A CA 1
ATOM 2076 C C . ALA A 1 281 ? 38.952 36.617 31.145 1.00 26.58 281 ALA A C 1
ATOM 2078 O O . ALA A 1 281 ? 38.424 37.665 30.785 1.00 26.58 281 ALA A O 1
ATOM 2079 N N . SER A 1 282 ? 39.668 36.493 32.256 1.00 29.12 282 SER A N 1
ATOM 2080 C CA . SER A 1 282 ? 39.990 37.506 33.251 1.00 29.12 282 SER A CA 1
ATOM 2081 C C . SER A 1 282 ? 40.605 38.788 32.681 1.00 29.12 282 SER A C 1
ATOM 2083 O O . SER A 1 282 ? 41.756 38.779 32.246 1.00 29.12 282 SER A O 1
ATOM 2085 N N . THR A 1 283 ? 39.916 39.910 32.860 1.00 27.50 283 THR A N 1
ATOM 2086 C CA . THR A 1 283 ? 40.535 41.227 33.054 1.00 27.50 283 THR A CA 1
ATOM 2087 C C . THR A 1 283 ? 39.711 42.000 34.078 1.00 27.50 283 THR A C 1
ATOM 2089 O O . THR A 1 283 ? 38.485 42.047 34.023 1.00 27.50 283 THR A O 1
ATOM 2092 N N . GLY A 1 284 ? 40.401 42.506 35.100 1.00 28.81 284 GLY A N 1
ATOM 2093 C CA . GLY A 1 284 ? 39.795 43.120 36.269 1.00 28.81 284 GLY A CA 1
ATOM 2094 C C . GLY A 1 284 ? 39.380 44.561 36.019 1.00 28.81 284 GLY A C 1
ATOM 2095 O O . GLY A 1 284 ? 40.219 45.398 35.710 1.00 28.81 284 GLY A O 1
ATOM 2096 N N . GLU A 1 285 ? 38.114 44.854 36.290 1.00 25.28 285 GLU A N 1
ATOM 2097 C CA . GLU A 1 285 ? 37.682 46.177 36.720 1.00 25.28 285 GLU A CA 1
ATOM 2098 C C . GLU A 1 285 ? 36.777 46.043 37.942 1.00 25.28 285 GLU A C 1
ATOM 2100 O O . GLU A 1 285 ? 35.907 45.178 38.052 1.00 25.28 285 GLU A O 1
ATOM 2105 N N . ARG A 1 286 ? 37.090 46.875 38.929 1.00 24.64 286 ARG A N 1
ATOM 2106 C CA . ARG A 1 286 ? 36.625 46.808 40.307 1.00 24.64 286 ARG A CA 1
ATOM 2107 C C . ARG A 1 286 ? 35.356 47.651 40.415 1.00 24.64 286 ARG A C 1
ATOM 2109 O O . ARG A 1 286 ? 35.447 48.863 40.565 1.00 24.64 286 ARG A O 1
ATOM 2116 N N . LEU A 1 287 ? 34.187 47.016 40.355 1.00 26.66 287 LEU A N 1
ATOM 2117 C CA . LEU A 1 287 ? 32.910 47.661 40.671 1.00 26.66 287 LEU A CA 1
ATOM 2118 C C . LEU A 1 287 ? 32.413 47.187 42.040 1.00 26.66 287 LEU A C 1
ATOM 2120 O O . LEU A 1 287 ? 32.203 46.005 42.301 1.00 26.66 287 LEU A O 1
ATOM 2124 N N . THR A 1 288 ? 32.313 48.154 42.942 1.00 26.42 288 THR A N 1
ATOM 2125 C CA . THR A 1 288 ? 31.911 48.049 44.343 1.00 26.42 288 THR A CA 1
ATOM 2126 C C . THR A 1 288 ? 30.405 47.830 44.472 1.00 26.42 288 THR A C 1
ATOM 2128 O O . THR A 1 288 ? 29.630 48.678 44.038 1.00 26.42 288 THR A O 1
ATOM 2131 N N . GLY A 1 289 ? 29.991 46.737 45.120 1.00 25.89 289 GLY A N 1
ATOM 2132 C CA . GLY A 1 289 ? 28.597 46.509 45.518 1.00 25.89 289 GLY A CA 1
ATOM 2133 C C . GLY A 1 289 ? 28.222 45.028 45.581 1.00 25.89 289 GLY A C 1
ATOM 2134 O O . GLY A 1 289 ? 27.790 44.465 44.589 1.00 25.89 289 GLY A O 1
ATOM 2135 N N . HIS A 1 290 ? 28.404 44.418 46.756 1.00 26.28 290 HIS A N 1
ATOM 2136 C CA . HIS A 1 290 ? 27.840 43.136 47.214 1.00 26.28 290 HIS A CA 1
ATOM 2137 C C . HIS A 1 290 ? 27.612 42.032 46.163 1.00 26.28 290 HIS A C 1
ATOM 2139 O O . HIS A 1 290 ? 26.490 41.722 45.770 1.00 26.28 290 HIS A O 1
ATOM 2145 N N . THR A 1 291 ? 28.704 41.352 45.818 1.00 22.50 291 THR A N 1
ATOM 2146 C CA . THR A 1 291 ? 28.696 40.001 45.251 1.00 22.50 291 THR A CA 1
ATOM 2147 C C . THR A 1 291 ? 28.650 38.976 46.383 1.00 22.50 291 THR A C 1
ATOM 2149 O O . THR A 1 291 ? 29.533 38.962 47.237 1.00 22.50 291 THR A O 1
ATOM 2152 N N . LEU A 1 292 ? 27.682 38.062 46.347 1.00 22.53 292 LEU A N 1
ATOM 2153 C CA . LEU A 1 292 ? 27.860 36.698 46.847 1.00 22.53 292 LEU A CA 1
ATOM 2154 C C . LEU A 1 292 ? 27.167 35.753 45.862 1.00 22.53 292 LEU A C 1
ATOM 2156 O O . LEU A 1 292 ? 26.003 35.392 45.995 1.00 22.53 292 LEU A O 1
ATOM 2160 N N . VAL A 1 293 ? 27.916 35.410 44.815 1.00 25.48 293 VAL A N 1
ATOM 2161 C CA . VAL A 1 293 ? 27.683 34.221 43.998 1.00 25.48 293 VAL A CA 1
ATOM 2162 C C . VAL A 1 293 ? 28.341 33.076 44.761 1.00 25.48 293 VAL A C 1
ATOM 2164 O O . VAL A 1 293 ? 29.563 32.957 44.768 1.00 25.48 293 VAL A O 1
ATOM 2167 N N . GLY A 1 294 ? 27.540 32.283 45.467 1.00 23.41 294 GLY A N 1
ATOM 2168 C CA . GLY A 1 294 ? 27.988 31.068 46.139 1.00 23.41 294 GLY A CA 1
ATOM 2169 C C . GLY A 1 294 ? 27.422 29.847 45.428 1.00 23.41 294 GLY A C 1
ATOM 2170 O O . GLY A 1 294 ? 26.255 29.518 45.612 1.00 23.41 294 GLY A O 1
ATOM 2171 N N . ILE A 1 295 ? 28.240 29.174 44.619 1.00 26.72 295 ILE A N 1
ATOM 2172 C CA . ILE A 1 295 ? 27.975 27.793 44.202 1.00 26.72 295 ILE A CA 1
ATOM 2173 C C . ILE A 1 295 ? 28.473 26.914 45.351 1.00 26.72 295 ILE A C 1
ATOM 2175 O O . ILE A 1 295 ? 29.677 26.729 45.504 1.00 26.72 295 ILE A O 1
ATOM 2179 N N . ALA A 1 296 ? 27.562 26.406 46.179 1.00 24.97 296 ALA A N 1
ATOM 2180 C CA . ALA A 1 296 ? 27.887 25.420 47.202 1.00 24.97 296 ALA A CA 1
ATOM 2181 C C . ALA A 1 296 ? 27.484 24.025 46.702 1.00 24.97 296 ALA A C 1
ATOM 2183 O O . ALA A 1 296 ? 26.301 23.705 46.612 1.00 24.97 296 ALA A O 1
ATOM 2184 N N . ASN A 1 297 ? 28.478 23.201 46.364 1.00 27.52 297 ASN A N 1
ATOM 2185 C CA . ASN A 1 297 ? 28.333 21.748 46.419 1.00 27.52 297 ASN A CA 1
ATOM 2186 C C . ASN A 1 297 ? 28.552 21.348 47.879 1.00 27.52 297 ASN A C 1
ATOM 2188 O O . ASN A 1 297 ? 29.637 21.598 48.401 1.00 27.52 297 ASN A O 1
ATOM 2192 N N . ALA A 1 298 ? 27.560 20.746 48.527 1.00 29.36 298 ALA A N 1
ATOM 2193 C CA . ALA A 1 298 ? 27.757 20.145 49.838 1.00 29.36 298 ALA A CA 1
ATOM 2194 C C . ALA A 1 298 ? 26.743 19.017 50.071 1.00 29.36 298 ALA A C 1
ATOM 2196 O O . ALA A 1 298 ? 25.547 19.257 50.235 1.00 29.36 298 ALA A O 1
ATOM 2197 N N . ASP A 1 299 ? 27.264 17.790 50.096 1.00 26.25 299 ASP A N 1
ATOM 2198 C CA . ASP A 1 299 ? 26.881 16.811 51.108 1.00 26.25 299 ASP A CA 1
ATOM 2199 C C . ASP A 1 299 ? 27.075 17.425 52.509 1.00 26.25 299 ASP A C 1
ATOM 2201 O O . ASP A 1 299 ? 27.924 18.299 52.682 1.00 26.25 299 ASP A O 1
ATOM 2205 N N . VAL A 1 300 ? 26.340 16.893 53.491 1.00 25.06 300 VAL A N 1
ATOM 2206 C CA . VAL A 1 300 ? 26.321 17.194 54.942 1.00 25.06 300 VAL A CA 1
ATOM 2207 C C . VAL A 1 300 ? 25.027 17.874 55.411 1.00 25.06 300 VAL A C 1
ATOM 2209 O O . VAL A 1 300 ? 24.746 19.048 55.187 1.00 25.06 300 VAL A O 1
ATOM 2212 N N . VAL A 1 301 ? 24.245 17.039 56.097 1.00 28.73 301 VAL A N 1
ATOM 2213 C CA . VAL A 1 301 ? 23.161 17.349 57.029 1.00 28.73 301 VAL A CA 1
ATOM 2214 C C . VAL A 1 301 ? 23.708 18.217 58.158 1.00 28.73 301 VAL A C 1
ATOM 2216 O O . VAL A 1 301 ? 24.675 17.805 58.784 1.00 28.73 301 VAL A O 1
ATOM 2219 N N . ASP A 1 302 ? 23.050 19.332 58.486 1.00 23.08 302 ASP A N 1
ATOM 2220 C CA . ASP A 1 302 ? 22.927 19.716 59.893 1.00 23.08 302 ASP A CA 1
ATOM 2221 C C . ASP A 1 302 ? 21.724 20.616 60.187 1.00 23.08 302 ASP A C 1
ATOM 2223 O O . ASP A 1 302 ? 21.357 21.529 59.446 1.00 23.08 302 ASP A O 1
ATOM 2227 N N . VAL A 1 303 ? 21.084 20.275 61.301 1.00 27.58 303 VAL A N 1
ATOM 2228 C CA . VAL A 1 303 ? 19.875 20.864 61.868 1.00 27.58 303 VAL A CA 1
ATOM 2229 C C . VAL A 1 303 ? 20.263 22.081 62.700 1.00 27.58 303 VAL A C 1
ATOM 2231 O O . VAL A 1 303 ? 20.981 21.935 63.682 1.00 27.58 303 VAL A O 1
ATOM 2234 N N . LEU A 1 304 ? 19.698 23.254 62.407 1.00 22.72 304 LEU A N 1
ATOM 2235 C CA . LEU A 1 304 ? 19.671 24.368 63.359 1.00 22.72 304 LEU A CA 1
ATOM 2236 C C . LEU A 1 304 ? 18.271 24.989 63.429 1.00 22.72 304 LEU A C 1
ATOM 2238 O O . LEU A 1 304 ? 17.843 25.745 62.561 1.00 22.72 304 LEU A O 1
ATOM 2242 N N . ARG A 1 305 ? 17.561 24.638 64.509 1.00 22.45 305 ARG A N 1
ATOM 2243 C CA . ARG A 1 305 ? 16.449 25.409 65.081 1.00 22.45 305 ARG A CA 1
ATOM 2244 C C . ARG A 1 305 ? 17.022 26.634 65.787 1.00 22.45 305 ARG A C 1
ATOM 2246 O O . ARG A 1 305 ? 17.918 26.456 66.606 1.00 22.45 305 ARG A O 1
ATOM 2253 N N . MET A 1 306 ? 16.416 27.804 65.605 1.00 24.73 306 MET A N 1
ATOM 2254 C CA . MET A 1 306 ? 16.345 28.829 66.651 1.00 24.73 306 MET A CA 1
ATOM 2255 C C . MET A 1 306 ? 14.988 29.541 66.594 1.00 24.73 306 MET A C 1
ATOM 2257 O O . MET A 1 306 ? 14.419 29.698 65.515 1.00 24.73 306 MET A O 1
ATOM 2261 N N . ASN A 1 307 ? 14.487 29.840 67.796 1.00 30.97 307 ASN A N 1
ATOM 2262 C CA . ASN A 1 307 ? 13.203 30.459 68.133 1.00 30.97 307 ASN A CA 1
ATOM 2263 C C . ASN A 1 307 ? 13.024 31.863 67.554 1.00 30.97 307 ASN A C 1
ATOM 2265 O O . ASN A 1 307 ? 14.045 32.575 67.431 1.00 30.97 307 ASN A O 1
#

Foldseek 3Di:
DWFLLPFPAFKFWADKAQPDPPCNLQFIKTKIFAQVCLVDDDQQFWKQKLLATFGFHDHDRRITMTTAGNVNVVFFVCVVDDGGDIIGITGGDDPPDDRPAATRHSDFPHKWFFQDWDDDDQKIKTKIQTPDLLVLLLADQQFWKRKRSHTFGWHDADSVRNMTMTIGHNVNCVGGCVVVDDGGDMITIDGHVVSVVVVCVVVVHPDPPRDPCPDPPPDPDPPDDDPDDDDDDDPDDDDDQDWDWDFDDDPPDDTDTDGDGDDDPDDDDDDDDDDPDDDDDDDDDDDDDDDDPDPDDDDDDDDDDDD

Sequence (307 aa):
MVFSGIVEDQGEVVGVRPMVEGKPDDGITVDIRSKVACSDAYIGCSIAVEGVCLTATEINADVFTVGISPETLVKTNLKDLTKGSKVNVERALAADARNSGHVVQGHIDGTGVIEKMWRDGESIRVRIRAFPEVLPAYIVPKGFIAIDGVSLTVCEVNPKTCTFTIMLVPHTQSSITLPHKTVGDRVNLEVDCLAKYVAAARTGSPTCGMPLFVGTAFVSALVGGVVGGALTVAKKEVQISLAVVFVVKLAYGKASFFILRSLDSEKRHSGTAVRIGEPMASTGERLTGHTLVGIANADVVDVLRMN

Radius of gyration: 31.04 Å; chains: 1; bounding box: 63×73×92 Å